Protein AF-A3ZWE9-F1 (afdb_monomer)

Radius of gyration: 28.27 Å; Cα contacts (8 Å, |Δi|>4): 341; chains: 1; bounding box: 113×50×78 Å

Organism: NCBI:txid314230

Mean predicted aligned error: 14.96 Å

pLDDT: mean 73.36, std 26.86, range [23.8, 98.19]

Foldseek 3Di:
DDDDDDDDDDDDDDDDDDDDDDDDDDDDDDDDDDDDDDDDDDDDDDDDDDDDDPDPCPPPDDPPAADKDWQFFFDDWDFDDADALVVADPLLNVVCVQQVDAFGKDKDFQVSDDLVSQQNSLSHVLWKKWWADDPRMIIITTHDRGTGIDHPVVLVCQQQQVRHATQEMEHHATTDQDGDPNNLSNGHPPRQWHWYQYPVGIDIDGNDPVVVVVVVVVVVVVVVVVVVVVVD

Sequence (232 aa):
MGAGIIAVGPDLLSGGIGAIGGYWADGSSTGALHGAFLGMMIGSAAGGLARGAWGTRRGLAADGASPARVVAASTDGASNSLLPVSSLNRRQLRVHNSLTESGATGRFLKRKISMTDLRAIGRVTGDEYSVYTLGGRRFVIRGYGNEIRVTESMAADLAAGQYGRWSGHTHPPGYGIGASTFDRWSISVGQERSALWGDGGYIIFHQTPADDYTFESARRTELMRRWYERQQ

Nearest PDB structures (foldseek):
  5bs5-assembly2_B  TM=2.688E-01  e=3.380E+00  Acinetobacter baumannii ATCC 17978
  5buf-assembly2_B  TM=2.458E-01  e=2.984E+00  Acinetobacter baumannii AB307-0294

Structure (mmCIF, N/CA/C/O backbone):
data_AF-A3ZWE9-F1
#
_entry.id   AF-A3ZWE9-F1
#
loop_
_atom_site.group_PDB
_atom_site.id
_atom_site.type_symbol
_atom_site.label_atom_id
_atom_site.label_alt_id
_atom_site.label_comp_id
_atom_site.label_asym_id
_atom_site.label_entity_id
_atom_site.label_seq_id
_atom_site.pdbx_PDB_ins_code
_atom_site.Cartn_x
_atom_site.Cartn_y
_atom_site.Cartn_z
_atom_site.occupancy
_atom_site.B_iso_or_equiv
_atom_site.auth_seq_id
_atom_site.auth_comp_id
_atom_site.auth_asym_id
_atom_site.auth_atom_id
_atom_site.pdbx_PDB_model_num
ATOM 1 N N . MET A 1 1 ? -84.644 -7.156 -14.271 1.00 39.06 1 MET A N 1
ATOM 2 C CA . MET A 1 1 ? -84.764 -6.350 -15.504 1.00 39.06 1 MET A CA 1
ATOM 3 C C . MET A 1 1 ? -83.400 -5.720 -15.781 1.00 39.06 1 MET A C 1
ATOM 5 O O . MET A 1 1 ? -82.881 -5.126 -14.851 1.00 39.06 1 MET A O 1
ATOM 9 N N . GLY A 1 2 ? -82.845 -5.913 -16.992 1.00 37.22 2 GLY A N 1
ATOM 10 C CA . GLY A 1 2 ? -81.643 -5.255 -17.572 1.00 37.22 2 GLY A CA 1
ATOM 11 C C . GLY A 1 2 ? -80.289 -5.630 -16.945 1.00 37.22 2 GLY A C 1
ATOM 12 O O . GLY A 1 2 ? -80.036 -5.259 -15.811 1.00 37.22 2 GLY A O 1
ATOM 13 N N . ALA A 1 3 ? -79.469 -6.508 -17.548 1.00 36.72 3 ALA A N 1
ATOM 14 C CA . ALA A 1 3 ? -78.432 -6.216 -18.568 1.00 36.72 3 ALA A CA 1
ATOM 15 C C . ALA A 1 3 ? -77.443 -5.121 -18.096 1.00 36.72 3 ALA A C 1
ATOM 17 O O . ALA A 1 3 ? -77.866 -4.000 -17.867 1.00 36.72 3 ALA A O 1
ATOM 18 N N . GLY A 1 4 ? -76.142 -5.326 -17.869 1.00 32.22 4 GLY A N 1
ATOM 19 C CA . GLY A 1 4 ? -75.169 -6.242 -18.466 1.00 32.22 4 GLY A CA 1
ATOM 20 C C . GLY A 1 4 ? -74.155 -5.408 -19.261 1.00 32.22 4 GLY A C 1
ATOM 21 O O . GLY A 1 4 ? -74.500 -4.946 -20.340 1.00 32.22 4 GLY A O 1
ATOM 22 N N . ILE A 1 5 ? -72.933 -5.205 -18.747 1.00 36.59 5 ILE A N 1
ATOM 23 C CA . ILE A 1 5 ? -71.786 -4.730 -19.544 1.00 36.59 5 ILE A CA 1
ATOM 24 C C . ILE A 1 5 ? -70.553 -5.565 -19.170 1.00 36.59 5 ILE A C 1
ATOM 26 O O . ILE A 1 5 ? -69.987 -5.431 -18.088 1.00 36.59 5 ILE A O 1
ATOM 30 N N . ILE A 1 6 ? -70.176 -6.438 -20.102 1.00 36.53 6 ILE A N 1
ATOM 31 C CA . ILE A 1 6 ? -68.856 -7.045 -20.298 1.00 36.53 6 ILE A CA 1
ATOM 32 C C . ILE A 1 6 ? -68.411 -6.568 -21.685 1.00 36.53 6 ILE A C 1
ATOM 34 O O . ILE A 1 6 ? -69.226 -6.641 -22.601 1.00 36.53 6 ILE A O 1
ATOM 38 N N . ALA A 1 7 ? -67.158 -6.132 -21.842 1.00 31.95 7 ALA A N 1
ATOM 39 C CA . ALA A 1 7 ? -66.306 -6.300 -23.038 1.00 31.95 7 ALA A CA 1
ATOM 40 C C . ALA A 1 7 ? -65.063 -5.400 -22.871 1.00 31.95 7 ALA A C 1
ATOM 42 O O . ALA A 1 7 ? -65.213 -4.230 -22.541 1.00 31.95 7 ALA A O 1
ATOM 43 N N . VAL A 1 8 ? -63.829 -5.919 -22.850 1.00 33.44 8 VAL A N 1
ATOM 44 C CA . VAL A 1 8 ? -63.049 -6.503 -23.969 1.00 33.44 8 VAL A CA 1
ATOM 45 C C . VAL A 1 8 ? -62.607 -5.410 -24.954 1.00 33.44 8 VAL A C 1
ATOM 47 O O . VAL A 1 8 ? -63.435 -4.671 -25.476 1.00 33.44 8 VAL A O 1
ATOM 50 N N . GLY A 1 9 ? -61.285 -5.291 -25.139 1.00 33.91 9 GLY A N 1
ATOM 51 C CA . GLY A 1 9 ? -60.634 -4.281 -25.983 1.00 33.91 9 GLY A CA 1
ATOM 52 C C . GLY A 1 9 ? -60.816 -4.509 -27.485 1.00 33.91 9 GLY A C 1
ATOM 53 O O . GLY A 1 9 ? -61.642 -5.322 -27.897 1.00 33.91 9 GLY A O 1
ATOM 54 N N . PRO A 1 10 ? -60.020 -3.812 -28.308 1.00 41.56 10 PRO A N 1
ATOM 55 C CA . PRO A 1 10 ? -59.440 -4.514 -29.448 1.00 41.56 10 PRO A CA 1
ATOM 56 C C . PRO A 1 10 ? -57.998 -4.103 -29.781 1.00 41.56 10 PRO A C 1
ATOM 58 O O . PRO A 1 10 ? -57.576 -2.958 -29.609 1.00 41.56 10 PRO A O 1
ATOM 61 N N . ASP A 1 11 ? -57.284 -5.086 -30.321 1.00 31.75 11 ASP A N 1
ATOM 62 C CA . ASP A 1 11 ? -56.115 -4.923 -31.173 1.00 31.75 11 ASP A CA 1
ATOM 63 C C . ASP A 1 11 ? -56.470 -4.307 -32.551 1.00 31.75 11 ASP A C 1
ATOM 65 O O . ASP A 1 11 ? -57.633 -4.238 -32.947 1.00 31.75 11 ASP A O 1
ATOM 69 N N . LEU A 1 12 ? -55.398 -4.042 -33.314 1.00 32.47 12 LEU A N 1
ATOM 70 C CA . LEU A 1 12 ? -55.235 -4.178 -34.778 1.00 32.47 12 LEU A CA 1
ATOM 71 C C . LEU A 1 12 ? -55.236 -2.906 -35.660 1.00 32.47 12 LEU A C 1
ATOM 73 O O . LEU A 1 12 ? -56.258 -2.308 -35.971 1.00 32.47 12 LEU A O 1
ATOM 77 N N . LEU A 1 13 ? -54.027 -2.668 -36.193 1.00 31.27 13 LEU A N 1
ATOM 78 C CA . LEU A 1 13 ? -53.650 -2.560 -37.618 1.00 31.27 13 LEU A CA 1
ATOM 79 C C . LEU A 1 13 ? -54.119 -1.380 -38.483 1.00 31.27 13 LEU A C 1
ATOM 81 O O . LEU A 1 13 ? -55.274 -1.275 -38.876 1.00 31.27 13 LEU A O 1
ATOM 85 N N . SER A 1 14 ? -53.127 -0.638 -38.989 1.00 31.72 14 SER A N 1
ATOM 86 C CA . SER A 1 14 ? -52.768 -0.465 -40.421 1.00 31.72 14 SER A CA 1
ATOM 87 C C . SER A 1 14 ? -51.905 0.807 -40.560 1.00 31.72 14 SER A C 1
ATOM 89 O O . SER A 1 14 ? -52.148 1.785 -39.869 1.00 31.72 14 SER A O 1
ATOM 91 N N . GLY A 1 15 ? -50.853 0.915 -41.368 1.00 27.69 15 GLY A N 1
ATOM 92 C CA . GLY A 1 15 ? -50.149 -0.034 -42.213 1.00 27.69 15 GLY A CA 1
ATOM 93 C C . GLY A 1 15 ? -49.062 0.703 -43.015 1.00 27.69 15 GLY A C 1
ATOM 94 O O . GLY A 1 15 ? -49.343 1.747 -43.585 1.00 27.69 15 GLY A O 1
ATOM 95 N N . GLY A 1 16 ? -47.855 0.122 -43.077 1.00 27.09 16 GLY A N 1
ATOM 96 C CA . GLY A 1 16 ? -46.920 0.229 -44.211 1.00 27.09 16 GLY A CA 1
ATOM 97 C C . GLY A 1 16 ? -46.083 1.505 -44.391 1.00 27.09 16 GLY A C 1
ATOM 98 O O . GLY A 1 16 ? -46.463 2.571 -43.942 1.00 27.09 16 GLY A O 1
ATOM 99 N N . ILE A 1 17 ? -44.931 1.518 -45.070 1.00 27.41 17 ILE A N 1
ATOM 100 C CA . ILE A 1 17 ? -44.083 0.530 -45.766 1.00 27.41 17 ILE A CA 1
ATOM 101 C C . ILE A 1 17 ? -42.690 1.195 -45.846 1.00 27.41 17 ILE A C 1
ATOM 103 O O . ILE A 1 17 ? -42.609 2.399 -46.075 1.00 27.41 17 ILE A O 1
ATOM 107 N N . GLY A 1 18 ? -41.602 0.429 -45.713 1.00 27.08 18 GLY A N 1
ATOM 108 C CA . GLY A 1 18 ? -40.252 0.941 -45.978 1.00 27.08 18 GLY A CA 1
ATOM 109 C C . GLY A 1 18 ? -39.127 0.040 -45.484 1.00 27.08 18 GLY A C 1
ATOM 110 O O . GLY A 1 18 ? -38.380 0.427 -44.595 1.00 27.08 18 GLY A O 1
ATOM 111 N N . ALA A 1 19 ? -39.029 -1.167 -46.049 1.00 27.77 19 ALA A N 1
ATOM 112 C CA . ALA A 1 19 ? -37.835 -2.013 -45.986 1.00 27.77 19 ALA A CA 1
ATOM 113 C C . ALA A 1 19 ? -36.609 -1.255 -46.563 1.00 27.77 19 ALA A C 1
ATOM 115 O O . ALA A 1 19 ? -36.777 -0.331 -47.353 1.00 27.77 19 ALA A O 1
ATOM 116 N N . ILE A 1 20 ? -35.361 -1.595 -46.225 1.00 28.28 20 ILE A N 1
ATOM 117 C CA . ILE A 1 20 ? -34.581 -2.642 -46.912 1.00 28.28 20 ILE A CA 1
ATOM 118 C C . ILE A 1 20 ? -33.262 -2.890 -46.146 1.00 28.28 20 ILE A C 1
ATOM 120 O O . ILE A 1 20 ? -32.534 -1.946 -45.853 1.00 28.28 20 ILE A O 1
ATOM 124 N N . GLY A 1 21 ? -32.954 -4.180 -45.931 1.00 25.44 21 GLY A N 1
ATOM 125 C CA . GLY A 1 21 ? -31.607 -4.767 -45.788 1.00 25.44 21 GLY A CA 1
ATOM 126 C C . GLY A 1 21 ? -30.987 -4.734 -44.382 1.00 25.44 21 GLY A C 1
ATOM 127 O O . GLY A 1 21 ? -30.475 -3.710 -43.967 1.00 25.44 21 GLY A O 1
ATOM 128 N N . GLY A 1 22 ? -30.928 -5.798 -43.576 1.00 24.09 22 GLY A N 1
ATOM 129 C CA . GLY A 1 22 ? -31.165 -7.213 -43.841 1.00 24.09 22 GLY A CA 1
ATOM 130 C C . GLY A 1 22 ? -29.939 -7.916 -44.420 1.00 24.09 22 GLY A C 1
ATOM 131 O O . GLY A 1 22 ? -29.921 -8.106 -45.624 1.00 24.09 22 GLY A O 1
ATOM 132 N N . TYR A 1 23 ? -28.997 -8.352 -43.571 1.00 27.53 23 TYR A N 1
ATOM 133 C CA . TYR A 1 23 ? -28.256 -9.611 -43.746 1.00 27.53 23 TYR A CA 1
ATOM 134 C C . TYR A 1 23 ? -27.990 -10.238 -42.372 1.00 27.53 23 TYR A C 1
ATOM 136 O O . TYR A 1 23 ? -27.385 -9.635 -41.489 1.00 27.53 23 TYR A O 1
ATOM 144 N N . TRP A 1 24 ? -28.531 -11.442 -42.231 1.00 23.80 24 TRP A N 1
ATOM 145 C CA . TRP A 1 24 ? -28.435 -12.379 -41.122 1.00 23.80 24 TRP A CA 1
ATOM 146 C C . TRP A 1 24 ? -27.121 -13.166 -41.189 1.00 23.80 24 TRP A C 1
ATOM 148 O O . TRP A 1 24 ? -26.615 -13.388 -42.287 1.00 23.80 24 TRP A O 1
ATOM 158 N N . ALA A 1 25 ? -26.649 -13.689 -40.056 1.00 28.86 25 ALA A N 1
ATOM 159 C CA . ALA A 1 25 ? -26.651 -15.140 -39.829 1.00 28.86 25 ALA A CA 1
ATOM 160 C C . ALA A 1 25 ? -26.038 -15.502 -38.470 1.00 28.86 25 ALA A C 1
ATOM 162 O O . ALA A 1 25 ? -24.916 -15.122 -38.137 1.00 28.86 25 ALA A O 1
ATOM 163 N N . ASP A 1 26 ? -26.822 -16.282 -37.734 1.00 35.81 26 ASP A N 1
ATOM 164 C CA . ASP A 1 26 ? -26.486 -17.014 -36.524 1.00 35.81 26 ASP A CA 1
ATOM 165 C C . ASP A 1 26 ? -25.382 -18.058 -36.746 1.00 35.81 26 ASP A C 1
ATOM 167 O O . ASP A 1 26 ? -25.173 -18.562 -37.850 1.00 35.81 26 ASP A O 1
ATOM 171 N N . GLY A 1 27 ? -24.733 -18.462 -35.654 1.00 26.38 27 GLY A N 1
ATOM 172 C CA . GLY A 1 27 ? -23.797 -19.580 -35.658 1.00 26.38 27 GLY A CA 1
ATOM 173 C C . GLY A 1 27 ? -23.405 -20.007 -34.252 1.00 26.38 27 GLY A C 1
ATOM 174 O O . GLY A 1 27 ? -22.375 -19.604 -33.725 1.00 26.38 27 GLY A O 1
ATOM 175 N N . SER A 1 28 ? -24.248 -20.829 -33.637 1.00 31.05 28 SER A N 1
ATOM 176 C CA . SER A 1 28 ? -23.937 -21.603 -32.437 1.00 31.05 28 SER A CA 1
ATOM 177 C C . SER A 1 28 ? -22.805 -22.618 -32.659 1.00 31.05 28 SER A C 1
ATOM 179 O O . SER A 1 28 ? -22.625 -23.113 -33.768 1.00 31.05 28 SER A O 1
ATOM 181 N N . SER A 1 29 ? -22.216 -23.049 -31.536 1.00 28.30 29 SER A N 1
ATOM 182 C CA . SER A 1 29 ? -21.510 -24.320 -31.274 1.00 28.30 29 SER A CA 1
ATOM 183 C C . SER A 1 29 ? -19.971 -24.285 -31.168 1.00 28.30 29 SER A C 1
ATOM 185 O O . SER A 1 29 ? -19.232 -24.058 -32.115 1.00 28.30 29 SER A O 1
ATOM 187 N N . THR A 1 30 ? -19.530 -24.529 -29.927 1.00 38.28 30 THR A N 1
ATOM 188 C CA . THR A 1 30 ? -18.458 -25.451 -29.506 1.00 38.28 30 THR A CA 1
ATOM 189 C C . THR A 1 30 ? -17.284 -25.703 -30.455 1.00 38.28 30 THR A C 1
ATOM 191 O O . THR A 1 30 ? -17.408 -26.418 -31.443 1.00 38.28 30 THR A O 1
ATOM 194 N N . GLY A 1 31 ? -16.093 -25.298 -30.011 1.00 27.95 31 GLY A N 1
ATOM 195 C CA . GLY A 1 31 ? -14.818 -25.809 -30.504 1.00 27.95 31 GLY A CA 1
ATOM 196 C C . GLY A 1 31 ? -13.776 -25.772 -29.392 1.00 27.95 31 GLY A C 1
ATOM 197 O O . GLY A 1 31 ? -13.245 -24.717 -29.062 1.00 27.95 31 GLY A O 1
ATOM 198 N N . ALA A 1 32 ? -13.521 -26.926 -28.781 1.00 32.62 32 ALA A N 1
ATOM 199 C CA . ALA A 1 32 ? -12.387 -27.137 -27.897 1.00 32.62 32 ALA A CA 1
ATOM 200 C C . ALA A 1 32 ? -11.083 -27.127 -28.708 1.00 32.62 32 ALA A C 1
ATOM 202 O O . ALA A 1 32 ? -10.975 -27.860 -29.685 1.00 32.62 32 ALA A O 1
ATOM 203 N N . LEU A 1 33 ? -10.087 -26.365 -28.258 1.00 31.77 33 LEU A N 1
ATOM 204 C CA . LEU A 1 33 ? -8.669 -26.504 -28.614 1.00 31.77 33 LEU A CA 1
ATOM 205 C C . LEU A 1 33 ? -7.898 -26.181 -27.321 1.00 31.77 33 LEU A C 1
ATOM 207 O O . LEU A 1 33 ? -7.892 -25.043 -26.872 1.00 31.77 33 LEU A O 1
ATOM 211 N N . HIS A 1 34 ? -7.492 -27.155 -26.502 1.00 25.72 34 HIS A N 1
ATOM 212 C CA . HIS A 1 34 ? -6.258 -27.939 -26.643 1.00 25.72 34 HIS A CA 1
ATOM 213 C C . HIS A 1 34 ? -5.116 -27.168 -27.325 1.00 25.72 34 HIS A C 1
ATOM 215 O O . HIS A 1 34 ? -5.005 -27.138 -28.545 1.00 25.72 34 HIS A O 1
ATOM 221 N N . GLY A 1 35 ? -4.245 -26.586 -26.497 1.00 29.38 35 GLY A N 1
ATOM 222 C CA . GLY A 1 35 ? -2.954 -26.019 -26.873 1.00 29.38 35 GLY A CA 1
ATOM 223 C C . GLY A 1 35 ? -1.983 -26.199 -25.709 1.00 29.38 35 GLY A C 1
ATOM 224 O O . GLY A 1 35 ? -2.243 -25.735 -24.605 1.00 29.38 35 GLY A O 1
ATOM 225 N N . ALA A 1 36 ? -0.937 -26.979 -25.948 1.00 31.66 36 ALA A N 1
ATOM 226 C CA . ALA A 1 36 ? -0.104 -27.662 -24.970 1.00 31.66 36 ALA A CA 1
ATOM 227 C C . ALA A 1 36 ? 0.700 -26.762 -24.011 1.00 31.66 36 ALA A C 1
ATOM 229 O O . ALA A 1 36 ? 1.349 -25.798 -24.410 1.00 31.66 36 ALA A O 1
ATOM 230 N N . PHE A 1 37 ? 0.754 -27.206 -22.752 1.00 30.52 37 PHE A N 1
ATOM 231 C CA . PHE A 1 37 ? 1.893 -27.018 -21.856 1.00 30.52 37 PHE A CA 1
ATOM 232 C C . PHE A 1 37 ? 3.096 -27.770 -22.446 1.00 30.52 37 PHE A C 1
ATOM 234 O O . PHE A 1 37 ? 3.054 -28.996 -22.559 1.00 30.52 37 PHE A O 1
ATOM 241 N N . LEU A 1 38 ? 4.177 -27.068 -22.783 1.00 28.23 38 LEU A N 1
ATOM 242 C CA . LEU A 1 38 ? 5.479 -27.694 -22.995 1.00 28.23 38 LEU A CA 1
ATOM 243 C C . LEU A 1 38 ? 6.554 -26.837 -22.334 1.00 28.23 38 LEU A C 1
ATOM 245 O O . LEU A 1 38 ? 6.660 -25.637 -22.575 1.00 28.23 38 LEU A O 1
ATOM 249 N N . GLY A 1 39 ? 7.275 -27.470 -21.414 1.00 26.77 39 GLY A N 1
ATOM 250 C CA . GLY A 1 39 ? 8.215 -26.815 -20.527 1.00 26.77 39 GLY A CA 1
ATOM 251 C C . GLY A 1 39 ? 9.520 -26.403 -21.190 1.00 26.77 39 GLY A C 1
ATOM 252 O O . GLY A 1 39 ? 9.916 -26.911 -22.234 1.00 26.77 39 GLY A O 1
ATOM 253 N N . MET A 1 40 ? 10.235 -25.533 -20.485 1.00 27.61 40 MET A N 1
ATOM 254 C CA . MET A 1 40 ? 11.671 -25.395 -20.647 1.00 27.61 40 MET A CA 1
ATOM 255 C C . MET A 1 40 ? 12.284 -25.022 -19.296 1.00 27.61 40 MET A C 1
ATOM 257 O O . MET A 1 40 ? 12.350 -23.863 -18.899 1.00 27.61 40 MET A O 1
ATOM 261 N N . MET A 1 41 ? 12.699 -26.057 -18.569 1.00 31.31 41 MET A N 1
ATOM 262 C CA . MET A 1 41 ? 13.823 -25.974 -17.645 1.00 31.31 41 MET A CA 1
ATOM 263 C C . MET A 1 41 ? 15.091 -26.055 -18.495 1.00 31.31 41 MET A C 1
ATOM 265 O O . MET A 1 41 ? 15.344 -27.103 -19.081 1.00 31.31 41 MET A O 1
ATOM 269 N N . ILE A 1 42 ? 15.891 -24.990 -18.543 1.00 34.25 42 ILE A N 1
ATOM 270 C CA . ILE A 1 42 ? 17.326 -25.086 -18.841 1.00 34.25 42 ILE A CA 1
ATOM 271 C C . ILE A 1 42 ? 18.071 -24.231 -17.818 1.00 34.25 42 ILE A C 1
ATOM 273 O O . ILE A 1 42 ? 17.701 -23.092 -17.540 1.00 34.25 42 ILE A O 1
ATOM 277 N N . GLY A 1 43 ? 19.069 -24.865 -17.206 1.00 28.00 43 GLY A N 1
ATOM 278 C CA . GLY A 1 43 ? 19.831 -24.367 -16.078 1.00 28.00 43 GLY A CA 1
ATOM 279 C C . GLY A 1 43 ? 20.914 -23.342 -16.410 1.00 28.00 43 GLY A C 1
ATOM 280 O O . GLY A 1 43 ? 21.183 -22.980 -17.552 1.00 28.00 43 GLY A O 1
ATOM 281 N N . SER A 1 44 ? 21.517 -22.900 -15.314 1.00 33.59 44 SER A N 1
ATOM 282 C CA . SER A 1 44 ? 22.609 -21.950 -15.144 1.00 33.59 44 SER A CA 1
ATOM 283 C C . SER A 1 44 ? 23.825 -22.154 -16.058 1.00 33.59 44 SER A C 1
ATOM 285 O O . SER A 1 44 ? 24.338 -23.265 -16.130 1.00 33.59 44 SER A O 1
ATOM 287 N N . ALA A 1 45 ? 24.386 -21.055 -16.582 1.00 28.70 45 ALA A N 1
ATOM 288 C CA . ALA A 1 45 ? 25.814 -20.710 -16.477 1.00 28.70 45 ALA A CA 1
ATOM 289 C C . ALA A 1 45 ? 26.123 -19.328 -17.099 1.00 28.70 45 ALA A C 1
ATOM 291 O O . ALA A 1 45 ? 25.706 -19.038 -18.210 1.00 28.70 45 ALA A O 1
ATOM 292 N N . ALA A 1 46 ? 26.870 -18.522 -16.335 1.00 27.88 46 ALA A N 1
ATOM 293 C CA . ALA A 1 46 ? 27.870 -17.508 -16.703 1.00 27.88 46 ALA A CA 1
ATOM 294 C C . ALA A 1 46 ? 27.707 -16.618 -17.961 1.00 27.88 46 ALA A C 1
ATOM 296 O O . ALA A 1 46 ? 27.678 -17.091 -19.089 1.00 27.88 46 ALA A O 1
ATOM 297 N N . GLY A 1 47 ? 27.850 -15.301 -17.759 1.00 26.67 47 GLY A N 1
ATOM 298 C CA . GLY A 1 47 ? 28.286 -14.369 -18.809 1.00 26.67 47 GLY A CA 1
ATOM 299 C C . GLY A 1 47 ? 27.619 -13.004 -18.706 1.00 26.67 47 GLY A C 1
ATOM 300 O O . GLY A 1 47 ? 26.437 -12.865 -18.989 1.00 26.67 47 GLY A O 1
ATOM 301 N N . GLY A 1 48 ? 28.367 -11.999 -18.253 1.00 28.64 48 GLY A N 1
ATOM 302 C CA . GLY A 1 48 ? 27.880 -10.629 -18.142 1.00 28.64 48 GLY A CA 1
ATOM 303 C C . GLY A 1 48 ? 27.702 -9.909 -19.483 1.00 28.64 48 GLY A C 1
ATOM 304 O O . GLY A 1 48 ? 28.100 -10.395 -20.534 1.00 28.64 48 GLY A O 1
ATOM 305 N N . LEU A 1 49 ? 27.210 -8.671 -19.346 1.00 27.17 49 LEU A N 1
ATOM 306 C CA . LEU A 1 49 ? 27.160 -7.584 -20.333 1.00 27.17 49 LEU A CA 1
ATOM 307 C C . LEU A 1 49 ? 25.964 -7.581 -21.300 1.00 27.17 49 LEU A C 1
ATOM 309 O O . LEU A 1 49 ? 26.076 -7.950 -22.458 1.00 27.17 49 LEU A O 1
ATOM 313 N N . ALA A 1 50 ? 24.860 -6.982 -20.841 1.00 29.64 50 ALA A N 1
ATOM 314 C CA . ALA A 1 50 ? 24.176 -5.919 -21.586 1.00 29.64 50 ALA A CA 1
ATOM 315 C C . ALA A 1 50 ? 23.274 -5.113 -20.633 1.00 29.64 50 ALA A C 1
ATOM 317 O O . ALA A 1 50 ? 22.147 -5.493 -20.325 1.00 29.64 50 ALA A O 1
ATOM 318 N N . ARG A 1 51 ? 23.790 -3.980 -20.140 1.00 36.94 51 ARG A N 1
ATOM 319 C CA . ARG A 1 51 ? 22.960 -2.868 -19.660 1.00 36.94 51 ARG A CA 1
ATOM 320 C C . ARG A 1 51 ? 22.639 -1.996 -20.867 1.00 36.94 51 ARG A C 1
ATOM 322 O O . ARG A 1 51 ? 23.564 -1.544 -21.532 1.00 36.94 51 ARG A O 1
ATOM 329 N N . GLY A 1 52 ? 21.361 -1.720 -21.104 1.00 28.48 52 GLY A N 1
ATOM 330 C CA . GLY A 1 52 ? 20.944 -0.714 -22.076 1.00 28.48 52 GLY A CA 1
ATOM 331 C C . GLY A 1 52 ? 19.431 -0.672 -22.260 1.00 28.48 52 GLY A C 1
ATOM 332 O O . GLY A 1 52 ? 18.859 -1.599 -22.813 1.00 28.48 52 GLY A O 1
ATOM 333 N N . ALA A 1 53 ? 18.821 0.427 -21.810 1.00 32.28 53 ALA A N 1
ATOM 334 C CA . ALA A 1 53 ? 17.478 0.895 -22.161 1.00 32.28 53 ALA A CA 1
ATOM 335 C C . ALA A 1 53 ? 16.276 0.028 -21.730 1.00 32.28 53 ALA A C 1
ATOM 337 O O . ALA A 1 53 ? 15.597 -0.590 -22.547 1.00 32.28 53 ALA A O 1
ATOM 338 N N . TRP A 1 54 ? 15.900 0.114 -20.450 1.00 35.91 54 TRP A N 1
ATOM 339 C CA . TRP A 1 54 ? 1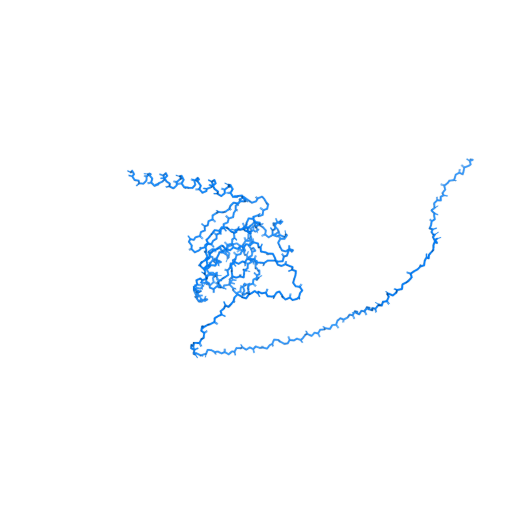4.492 -0.063 -20.078 1.00 35.91 54 TRP A CA 1
ATOM 340 C C . TRP A 1 54 ? 13.778 1.266 -20.303 1.00 35.91 54 TRP A C 1
ATOM 342 O O . TRP A 1 54 ? 13.646 2.096 -19.408 1.00 35.91 54 TRP A O 1
ATOM 352 N N . GLY A 1 55 ? 13.397 1.475 -21.563 1.00 30.86 55 GLY A N 1
ATOM 353 C CA . GLY A 1 55 ? 12.437 2.496 -21.937 1.00 30.86 55 GLY A CA 1
ATOM 354 C C . GLY A 1 55 ? 11.110 2.259 -21.224 1.00 30.86 55 GLY A C 1
ATOM 355 O O . GLY A 1 55 ? 10.748 1.126 -20.897 1.00 30.86 55 GLY A O 1
ATOM 356 N N . THR A 1 56 ? 10.394 3.351 -21.000 1.00 38.06 56 THR A N 1
ATOM 357 C CA . THR A 1 56 ? 8.987 3.416 -20.618 1.00 38.06 56 THR A CA 1
ATOM 358 C C . THR A 1 56 ? 8.198 2.379 -21.419 1.00 38.06 56 THR A C 1
ATOM 360 O O . THR A 1 56 ? 7.804 2.624 -22.560 1.00 38.06 56 THR A O 1
ATOM 363 N N . ARG A 1 57 ? 7.948 1.194 -20.844 1.00 34.41 57 ARG A N 1
ATOM 364 C CA . ARG A 1 57 ? 6.930 0.286 -21.374 1.00 34.41 57 ARG A CA 1
ATOM 365 C C . ARG A 1 57 ? 5.589 0.921 -21.044 1.00 34.41 57 ARG A C 1
ATOM 367 O O . ARG A 1 57 ? 4.942 0.595 -20.055 1.00 34.41 57 ARG A O 1
ATOM 374 N N . ARG A 1 58 ? 5.187 1.872 -21.886 1.00 38.56 58 ARG A N 1
ATOM 375 C CA . ARG A 1 58 ? 3.789 2.238 -22.064 1.00 38.56 58 ARG A CA 1
ATOM 376 C C . ARG A 1 58 ? 3.121 0.945 -22.516 1.00 38.56 58 ARG A C 1
ATOM 378 O O . ARG A 1 58 ? 3.276 0.550 -23.666 1.00 38.56 58 ARG A O 1
ATOM 385 N N . GLY A 1 59 ? 2.510 0.228 -21.574 1.00 34.09 59 GLY A N 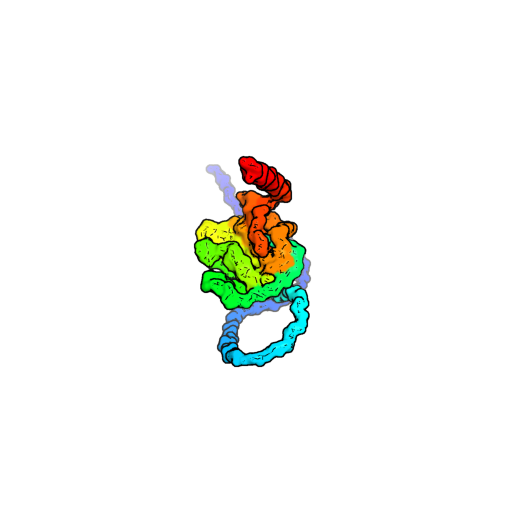1
ATOM 386 C CA . GLY A 1 59 ? 1.700 -0.940 -21.880 1.00 34.09 59 GLY A CA 1
ATOM 387 C C . GLY A 1 59 ? 0.631 -0.504 -22.867 1.00 34.09 59 GLY A C 1
ATOM 388 O O . GLY A 1 59 ? -0.318 0.177 -22.485 1.00 34.09 59 GLY A O 1
ATOM 389 N N . LEU A 1 60 ? 0.848 -0.813 -24.144 1.00 34.97 60 LEU A N 1
ATOM 390 C CA . LEU A 1 60 ? -0.209 -0.833 -25.135 1.00 34.97 60 LEU A CA 1
ATOM 391 C C . LEU A 1 60 ? -1.174 -1.904 -24.645 1.00 34.97 60 LEU A C 1
ATOM 393 O O . LEU A 1 60 ? -0.795 -3.064 -24.479 1.00 34.97 60 LEU A O 1
ATOM 397 N N . ALA A 1 61 ? -2.367 -1.448 -24.279 1.00 36.03 61 ALA A N 1
ATOM 398 C CA . ALA A 1 61 ? -3.471 -2.296 -23.892 1.00 36.03 61 ALA A CA 1
ATOM 399 C C . ALA A 1 61 ? -3.644 -3.384 -24.955 1.00 36.03 61 ALA A C 1
ATOM 401 O O . ALA A 1 61 ? -3.654 -3.088 -26.148 1.00 36.03 61 ALA A O 1
ATOM 402 N N . ALA A 1 62 ? -3.749 -4.633 -24.510 1.00 39.22 62 ALA A N 1
ATOM 403 C CA . ALA A 1 62 ? -4.262 -5.691 -25.357 1.00 39.22 62 ALA A CA 1
ATOM 404 C C . ALA A 1 62 ? -5.642 -5.255 -25.876 1.00 39.22 62 ALA A C 1
ATOM 406 O O . ALA A 1 62 ? -6.485 -4.810 -25.087 1.00 39.22 62 ALA A O 1
ATOM 407 N N . ASP A 1 63 ? -5.833 -5.344 -27.193 1.00 34.03 63 ASP A N 1
ATOM 408 C CA . ASP A 1 63 ? -7.092 -5.053 -27.873 1.00 34.03 63 ASP A CA 1
ATOM 409 C C . ASP A 1 63 ? -8.249 -5.760 -27.150 1.00 34.03 63 ASP A C 1
ATOM 411 O O . ASP A 1 63 ? -8.285 -6.986 -27.043 1.00 34.03 63 ASP A O 1
ATOM 415 N N . GLY A 1 64 ? -9.167 -4.962 -26.593 1.00 39.00 64 GLY A N 1
ATOM 416 C CA . GLY A 1 64 ? -10.349 -5.428 -25.856 1.00 39.00 64 GLY A CA 1
ATOM 417 C C . GLY A 1 64 ? -10.367 -5.140 -24.348 1.00 39.00 64 GLY A C 1
ATOM 418 O O . GLY A 1 64 ? -11.391 -5.378 -23.708 1.00 39.00 64 GLY A O 1
ATOM 419 N N . ALA A 1 65 ? -9.296 -4.605 -23.755 1.00 50.66 65 ALA A N 1
ATOM 420 C CA . ALA A 1 65 ? -9.313 -4.210 -22.345 1.00 50.66 65 ALA A CA 1
ATOM 421 C C . ALA A 1 65 ? -10.113 -2.908 -22.134 1.00 50.66 65 ALA A C 1
ATOM 423 O O . ALA A 1 65 ? -9.825 -1.883 -22.752 1.00 50.66 65 ALA A O 1
ATOM 424 N N . SER A 1 66 ? -11.109 -2.933 -21.239 1.00 53.31 66 SER A N 1
ATOM 425 C CA . SER A 1 66 ? -11.803 -1.731 -20.750 1.00 53.31 66 SER A CA 1
ATOM 426 C C . SER A 1 66 ? -10.800 -0.642 -20.335 1.00 53.31 66 SER A C 1
ATOM 428 O O . SER A 1 66 ? -9.713 -0.990 -19.862 1.00 53.31 66 SER A O 1
ATOM 430 N N . PRO A 1 67 ? -11.135 0.660 -20.461 1.00 63.16 67 PRO A N 1
ATOM 431 C CA . PRO A 1 67 ? -10.205 1.728 -20.112 1.00 63.16 67 PRO A CA 1
ATOM 432 C C . PRO A 1 67 ? -9.691 1.540 -18.680 1.00 63.16 67 PRO A C 1
ATOM 434 O O . PRO A 1 67 ? -10.465 1.341 -17.740 1.00 63.16 67 PRO A O 1
ATOM 437 N N . ALA A 1 68 ? -8.365 1.541 -18.541 1.00 76.44 68 ALA A N 1
ATOM 438 C CA . ALA A 1 68 ? -7.702 1.393 -17.257 1.00 76.44 68 ALA A CA 1
ATOM 439 C C . ALA A 1 68 ? -7.656 2.747 -16.536 1.00 76.44 68 ALA A C 1
ATOM 441 O O . ALA A 1 68 ? -7.237 3.752 -17.113 1.00 76.44 68 ALA A O 1
ATOM 442 N N . ARG A 1 69 ? -8.050 2.760 -15.264 1.00 83.94 69 ARG A N 1
ATOM 443 C CA . ARG A 1 69 ? -8.060 3.927 -14.382 1.00 83.94 69 ARG A CA 1
ATOM 444 C C . ARG A 1 69 ? -6.936 3.834 -13.356 1.00 83.94 69 ARG A C 1
ATOM 446 O O . ARG A 1 69 ? -6.746 2.787 -12.738 1.00 83.94 69 ARG A O 1
ATOM 453 N N . VAL A 1 70 ? -6.207 4.934 -13.157 1.00 83.19 70 VAL A N 1
ATOM 454 C CA . VAL A 1 70 ? -5.205 5.060 -12.085 1.00 83.19 70 VAL A CA 1
ATOM 455 C C . VAL A 1 70 ? -5.926 5.329 -10.765 1.00 83.19 70 VAL A C 1
ATOM 457 O O . VAL A 1 70 ? -6.749 6.243 -10.685 1.00 83.19 70 VAL A O 1
ATOM 460 N N . VAL A 1 71 ? -5.634 4.527 -9.741 1.00 80.81 71 VAL A N 1
ATOM 461 C CA . VAL A 1 71 ? -6.259 4.640 -8.407 1.00 80.81 71 VAL A CA 1
ATOM 462 C C . VAL A 1 71 ? -5.270 4.995 -7.300 1.00 80.81 71 VAL A C 1
ATOM 464 O O . VAL A 1 71 ? -5.687 5.466 -6.247 1.00 80.81 71 VAL A O 1
ATOM 467 N N . ALA A 1 72 ? -3.975 4.801 -7.527 1.00 74.25 72 ALA A N 1
ATOM 468 C CA . ALA A 1 72 ? -2.910 5.247 -6.638 1.00 74.25 72 ALA A CA 1
ATOM 469 C C . ALA A 1 72 ? -1.623 5.432 -7.445 1.00 74.25 72 ALA A C 1
ATOM 471 O O . ALA A 1 72 ? -1.444 4.750 -8.460 1.00 74.25 72 ALA A O 1
ATOM 472 N N . ALA A 1 73 ? -0.769 6.358 -7.019 1.00 79.00 73 ALA A N 1
ATOM 473 C CA . ALA A 1 73 ? 0.518 6.596 -7.662 1.00 79.00 73 ALA A CA 1
ATOM 474 C C . ALA A 1 73 ? 1.505 7.283 -6.715 1.00 79.00 73 ALA A C 1
ATOM 476 O O . ALA A 1 73 ? 1.116 8.174 -5.960 1.00 79.00 73 ALA A O 1
ATOM 477 N N . SER A 1 74 ? 2.791 6.952 -6.816 1.00 76.75 74 SER A N 1
ATOM 478 C CA . SER A 1 74 ? 3.851 7.729 -6.164 1.00 76.75 74 SER A CA 1
ATOM 479 C C . SER A 1 74 ? 4.239 8.959 -6.981 1.00 76.75 74 SER A C 1
ATOM 481 O O . SER A 1 74 ? 4.317 8.907 -8.212 1.00 76.75 74 SER A O 1
ATOM 483 N N . THR A 1 75 ? 4.565 10.044 -6.281 1.00 75.06 75 THR A N 1
ATOM 484 C CA . THR A 1 75 ? 5.127 11.283 -6.844 1.00 75.06 75 THR A CA 1
ATOM 485 C C . THR A 1 75 ? 6.634 11.179 -7.103 1.00 75.06 75 THR A C 1
ATOM 487 O O . THR A 1 75 ? 7.271 10.272 -6.575 1.00 75.06 75 THR A O 1
ATOM 490 N N . ASP A 1 76 ? 7.187 12.147 -7.844 1.00 65.38 76 ASP A N 1
ATOM 491 C CA . ASP A 1 76 ? 8.607 12.521 -7.992 1.00 65.38 76 ASP A CA 1
ATOM 492 C C . ASP A 1 76 ? 9.660 11.533 -7.454 1.00 65.38 76 ASP A C 1
ATOM 494 O O . ASP A 1 76 ? 9.801 11.302 -6.249 1.00 65.38 76 ASP A O 1
ATOM 498 N N . GLY A 1 77 ? 10.475 11.005 -8.364 1.00 65.06 77 GLY A N 1
ATOM 499 C CA . GLY A 1 77 ? 11.599 10.139 -8.037 1.00 65.06 77 GLY A CA 1
ATOM 500 C C . GLY A 1 77 ? 12.169 9.440 -9.262 1.00 65.06 77 GLY A C 1
ATOM 501 O O . GLY A 1 77 ? 11.639 9.543 -10.369 1.00 65.06 77 GLY A O 1
ATOM 502 N N . ALA A 1 78 ? 13.258 8.712 -9.048 1.00 64.62 78 ALA A N 1
ATOM 503 C CA . ALA A 1 78 ? 13.822 7.791 -10.024 1.00 64.62 78 ALA A CA 1
ATOM 504 C C . ALA A 1 78 ? 13.966 6.426 -9.358 1.00 64.62 78 ALA A C 1
ATOM 506 O O . ALA A 1 78 ? 14.325 6.341 -8.183 1.00 64.62 78 ALA A O 1
ATOM 507 N N . SER A 1 79 ? 13.690 5.357 -10.105 1.00 69.62 79 SER A N 1
ATOM 508 C CA . SER A 1 79 ? 13.813 3.998 -9.587 1.00 69.62 79 SER A CA 1
ATOM 509 C C . SER A 1 79 ? 15.220 3.760 -9.034 1.00 69.62 79 SER A C 1
ATOM 511 O O . SER A 1 79 ? 16.208 3.875 -9.765 1.00 69.62 79 SER A O 1
ATOM 513 N N . ASN A 1 80 ? 15.308 3.386 -7.761 1.00 76.12 80 ASN A N 1
ATOM 514 C CA . ASN A 1 80 ? 16.554 2.896 -7.186 1.00 76.12 80 ASN A CA 1
ATOM 515 C C . ASN A 1 80 ? 16.892 1.499 -7.727 1.00 76.12 80 ASN A C 1
ATOM 517 O O . ASN A 1 80 ? 16.030 0.775 -8.229 1.00 76.12 80 ASN A O 1
ATOM 521 N N . SER A 1 81 ? 18.153 1.090 -7.561 1.00 85.19 81 SER A N 1
ATOM 522 C CA . SER A 1 81 ? 18.571 -0.288 -7.825 1.00 85.19 81 SER A CA 1
ATOM 523 C C . SER A 1 81 ? 17.722 -1.274 -7.024 1.00 85.19 81 SER A C 1
ATOM 525 O O . SER A 1 81 ? 17.643 -1.189 -5.795 1.00 85.19 81 SER A O 1
ATOM 527 N N . LEU A 1 82 ? 17.109 -2.220 -7.732 1.00 91.69 82 LEU A N 1
ATOM 528 C CA . LEU A 1 82 ? 16.294 -3.264 -7.127 1.00 91.69 82 LEU A CA 1
ATOM 529 C C . LEU A 1 82 ? 17.162 -4.262 -6.357 1.00 91.69 82 LEU A C 1
ATOM 531 O O . LEU A 1 82 ? 18.309 -4.540 -6.714 1.00 91.69 82 LEU A O 1
ATOM 535 N N . LEU A 1 83 ? 16.585 -4.818 -5.299 1.00 94.00 83 LEU A N 1
ATOM 536 C CA . LEU A 1 83 ? 17.185 -5.901 -4.532 1.00 94.00 83 LEU A CA 1
ATOM 537 C C . LEU A 1 83 ? 16.933 -7.253 -5.219 1.00 94.00 83 LEU A C 1
ATOM 539 O O . LEU A 1 83 ? 15.911 -7.427 -5.886 1.00 94.00 83 LEU A O 1
ATOM 543 N N . PRO A 1 84 ? 17.825 -8.243 -5.046 1.00 95.94 84 PRO A N 1
ATOM 544 C CA . PRO A 1 84 ? 17.583 -9.584 -5.564 1.00 95.94 84 PRO A CA 1
ATOM 545 C C . PRO A 1 84 ? 16.414 -10.254 -4.828 1.00 95.94 84 PRO A C 1
ATOM 547 O O . PRO A 1 84 ? 16.250 -10.076 -3.625 1.00 95.94 84 PRO A O 1
ATOM 550 N N . VAL A 1 85 ? 15.652 -11.118 -5.512 1.00 96.50 85 VAL A N 1
ATOM 551 C CA . VAL A 1 85 ? 14.532 -11.883 -4.912 1.00 96.50 85 VAL A CA 1
ATOM 552 C C . VAL A 1 85 ? 14.959 -12.674 -3.667 1.00 96.50 85 VAL A C 1
ATOM 554 O O . VAL A 1 85 ? 14.174 -12.840 -2.734 1.00 96.50 85 VAL A O 1
ATOM 557 N N . SER A 1 86 ? 16.220 -13.114 -3.609 1.00 97.25 86 SER A N 1
ATOM 558 C CA . SER A 1 86 ? 16.803 -13.807 -2.454 1.00 97.25 86 SER A CA 1
ATOM 559 C C . SER A 1 86 ? 16.841 -12.969 -1.169 1.00 97.25 86 SER A C 1
ATOM 561 O O . SER A 1 86 ? 17.014 -13.538 -0.093 1.00 97.25 86 SER A O 1
ATOM 563 N N . SER A 1 87 ? 16.637 -11.647 -1.238 1.00 97.12 87 SER A N 1
ATOM 564 C CA . SER A 1 87 ? 16.515 -10.790 -0.055 1.00 97.12 87 SER A CA 1
ATOM 565 C C . SER A 1 87 ? 15.164 -10.925 0.657 1.00 97.12 87 SER A C 1
ATOM 567 O O . SER A 1 87 ? 15.004 -10.411 1.764 1.00 97.12 87 SER A O 1
ATOM 569 N N . LEU A 1 88 ? 14.165 -11.560 0.032 1.00 97.81 88 LEU A N 1
ATOM 570 C CA . LEU A 1 88 ? 12.842 -11.748 0.623 1.00 97.81 88 LEU A CA 1
ATOM 571 C C . LEU A 1 88 ? 12.849 -12.897 1.630 1.00 97.81 88 LEU A C 1
ATOM 573 O O . LEU A 1 88 ? 13.319 -14.002 1.360 1.00 97.81 88 LEU A O 1
ATOM 577 N N . ASN A 1 89 ? 12.223 -12.680 2.786 1.00 97.94 89 ASN A N 1
ATOM 578 C CA . ASN A 1 89 ? 11.967 -13.778 3.712 1.00 97.94 89 ASN A CA 1
ATOM 579 C C . ASN A 1 89 ? 10.866 -14.714 3.172 1.00 97.94 89 ASN A C 1
ATOM 581 O O . ASN A 1 89 ? 10.094 -14.366 2.276 1.00 97.94 89 ASN A O 1
ATOM 585 N N . ARG A 1 90 ? 10.713 -15.900 3.779 1.00 97.62 90 ARG A N 1
ATOM 586 C CA . ARG A 1 90 ? 9.729 -16.909 3.330 1.00 97.62 90 ARG A CA 1
ATOM 587 C C . ARG A 1 90 ? 8.289 -16.385 3.265 1.00 97.62 90 ARG A C 1
ATOM 589 O O . ARG A 1 90 ? 7.501 -16.877 2.465 1.00 97.62 90 ARG A O 1
ATOM 596 N N . ARG A 1 91 ? 7.901 -15.447 4.139 1.00 97.00 91 ARG A N 1
ATOM 597 C CA . ARG A 1 91 ? 6.551 -14.860 4.129 1.00 97.00 91 ARG A CA 1
ATOM 598 C C . ARG A 1 91 ? 6.372 -13.937 2.930 1.00 97.00 91 ARG A C 1
ATOM 600 O O . ARG A 1 91 ? 5.382 -14.088 2.225 1.00 97.00 91 ARG A O 1
ATOM 607 N N . GLN A 1 92 ? 7.325 -13.043 2.700 1.00 98.12 92 GLN A N 1
ATOM 608 C CA . GLN A 1 92 ? 7.327 -12.111 1.573 1.00 98.12 92 GLN A CA 1
ATOM 609 C C . GLN A 1 92 ? 7.390 -12.855 0.239 1.00 98.12 92 GLN A C 1
ATOM 611 O O . GLN A 1 92 ? 6.597 -12.568 -0.649 1.00 98.12 92 GLN A O 1
ATOM 616 N N . LEU A 1 93 ? 8.241 -13.878 0.134 1.00 98.00 93 LEU A N 1
ATOM 617 C CA . LEU A 1 93 ? 8.371 -14.688 -1.075 1.00 98.00 93 LEU A CA 1
ATOM 618 C C . LEU A 1 93 ? 7.055 -15.385 -1.455 1.00 98.00 93 LEU A C 1
ATOM 620 O O . LEU A 1 93 ? 6.679 -15.396 -2.620 1.00 98.00 93 LEU A O 1
ATOM 624 N N . ARG A 1 94 ? 6.297 -15.907 -0.479 1.00 97.25 94 ARG A N 1
ATOM 625 C CA . ARG A 1 94 ? 4.970 -16.493 -0.753 1.00 97.25 94 ARG A CA 1
ATOM 626 C C . ARG A 1 94 ? 3.978 -15.476 -1.315 1.00 97.25 94 ARG A C 1
ATOM 628 O O . ARG A 1 94 ? 3.189 -15.823 -2.188 1.00 97.25 94 ARG A O 1
ATOM 635 N N . VAL A 1 95 ? 4.000 -14.246 -0.803 1.00 97.50 95 VAL A N 1
ATOM 636 C CA . VAL A 1 95 ? 3.146 -13.163 -1.310 1.00 97.50 95 VAL A CA 1
ATOM 637 C C . VAL A 1 95 ? 3.588 -12.761 -2.716 1.00 97.50 95 VAL A C 1
ATOM 639 O O . VAL A 1 95 ? 2.747 -12.692 -3.603 1.00 97.50 95 VAL A O 1
ATOM 642 N N . HIS A 1 96 ? 4.893 -12.576 -2.935 1.00 96.88 96 HIS A N 1
ATOM 643 C CA . HIS A 1 96 ? 5.472 -12.257 -4.241 1.00 96.88 96 HIS A CA 1
ATOM 644 C C . HIS A 1 96 ? 5.092 -13.294 -5.307 1.00 96.88 96 HIS A C 1
ATOM 646 O O . HIS A 1 96 ? 4.587 -12.932 -6.363 1.00 96.88 96 HIS A O 1
ATOM 652 N N . ASN A 1 97 ? 5.212 -14.584 -4.989 1.00 96.62 97 ASN A N 1
ATOM 653 C CA . ASN A 1 97 ? 4.842 -15.672 -5.900 1.00 96.62 97 ASN A CA 1
ATOM 654 C C . ASN A 1 97 ? 3.329 -15.759 -6.172 1.00 96.62 97 ASN A C 1
ATOM 656 O O . ASN A 1 97 ? 2.923 -16.449 -7.097 1.00 96.62 97 ASN A O 1
ATOM 660 N N . SER A 1 98 ? 2.492 -15.095 -5.369 1.00 96.56 98 SER A N 1
ATOM 661 C CA . SER A 1 98 ? 1.044 -14.992 -5.615 1.00 96.56 98 SER A CA 1
ATOM 662 C C . SER A 1 98 ? 0.675 -13.755 -6.447 1.00 96.56 98 SER A C 1
ATOM 664 O O . SER A 1 98 ? -0.483 -13.596 -6.816 1.00 96.56 98 SER A O 1
ATOM 666 N N . LEU A 1 99 ? 1.634 -12.855 -6.687 1.00 96.19 99 LEU A N 1
ATOM 667 C CA . LEU A 1 99 ? 1.480 -11.570 -7.370 1.00 96.19 99 LEU A CA 1
ATOM 668 C C . LEU A 1 99 ? 2.639 -11.394 -8.366 1.00 96.19 99 LEU A C 1
ATOM 670 O O . LEU A 1 99 ? 3.364 -10.402 -8.308 1.00 96.19 99 LEU A O 1
ATOM 674 N N . THR A 1 100 ? 2.880 -12.391 -9.222 1.00 90.31 100 THR A N 1
ATOM 675 C CA . THR A 1 100 ? 4.086 -12.487 -10.069 1.00 90.31 100 THR A CA 1
ATOM 676 C C . THR A 1 100 ? 4.168 -11.430 -11.162 1.00 90.31 100 THR A C 1
ATOM 678 O O . THR A 1 100 ? 5.273 -11.046 -11.545 1.00 90.31 100 THR A O 1
ATOM 681 N N . GLU A 1 101 ? 3.032 -10.898 -11.601 1.00 90.88 101 GLU A N 1
ATOM 682 C CA . GLU A 1 101 ? 2.937 -9.938 -12.702 1.00 90.88 101 GLU A CA 1
ATOM 683 C C . GLU A 1 101 ? 2.340 -8.607 -12.232 1.00 90.88 101 GLU A C 1
ATOM 685 O O . GLU A 1 101 ? 1.525 -8.562 -11.307 1.00 90.88 101 GLU A O 1
ATOM 690 N N . SER A 1 102 ? 2.749 -7.507 -12.862 1.00 89.44 102 SER A N 1
ATOM 691 C CA . SER A 1 102 ? 2.142 -6.191 -12.649 1.00 89.44 102 SER A CA 1
ATOM 692 C C . SER A 1 102 ? 0.653 -6.219 -13.012 1.00 89.44 102 SER A C 1
ATOM 694 O O . SER A 1 102 ? 0.260 -6.822 -14.009 1.00 89.44 102 SER A O 1
ATOM 696 N N . GLY A 1 103 ? -0.188 -5.591 -12.191 1.00 90.38 103 GLY A N 1
ATOM 697 C CA . GLY A 1 103 ? -1.650 -5.677 -12.291 1.00 90.38 103 GLY A CA 1
ATOM 698 C C . GLY A 1 103 ? -2.268 -6.912 -11.632 1.00 90.38 103 GLY A C 1
ATOM 699 O O . GLY A 1 103 ? -3.492 -6.983 -11.508 1.00 90.38 103 GLY A O 1
ATOM 700 N N . ALA A 1 104 ? -1.464 -7.879 -11.171 1.00 94.94 104 ALA A N 1
ATOM 701 C CA . ALA A 1 104 ? -1.991 -9.031 -10.452 1.00 94.94 104 ALA A CA 1
ATOM 702 C C . ALA A 1 104 ? -2.719 -8.598 -9.173 1.00 94.94 104 ALA A C 1
ATOM 704 O O . ALA A 1 104 ? -2.305 -7.676 -8.461 1.00 94.94 104 ALA A O 1
ATOM 705 N N . THR A 1 105 ? -3.788 -9.322 -8.849 1.00 97.50 105 THR A N 1
ATOM 706 C CA . THR A 1 105 ? -4.543 -9.126 -7.611 1.00 97.50 105 THR A CA 1
ATOM 707 C C . THR A 1 105 ? -4.503 -10.378 -6.750 1.00 97.50 105 THR A C 1
ATOM 709 O O . THR A 1 105 ? -4.386 -11.497 -7.247 1.00 97.50 105 THR A O 1
ATOM 712 N N . GLY A 1 106 ? -4.605 -10.206 -5.435 1.00 97.00 106 GLY A N 1
ATOM 713 C CA . GLY A 1 106 ? -4.551 -11.319 -4.495 1.00 97.00 106 GLY A CA 1
ATOM 714 C C . GLY A 1 106 ? -5.393 -11.079 -3.252 1.00 97.00 106 GLY A C 1
ATOM 715 O O . GLY A 1 106 ? -5.546 -9.953 -2.779 1.00 97.00 106 GLY A O 1
ATOM 716 N N . ARG A 1 107 ? -5.943 -12.163 -2.699 1.00 97.88 107 ARG A N 1
ATOM 717 C CA . ARG A 1 107 ? -6.701 -12.149 -1.442 1.00 97.88 107 ARG A CA 1
ATOM 718 C C . ARG A 1 107 ? -5.940 -12.910 -0.368 1.00 97.88 107 ARG A C 1
ATOM 720 O O . ARG A 1 107 ? -5.660 -14.095 -0.509 1.00 97.88 107 ARG A O 1
ATOM 727 N N . PHE A 1 108 ? -5.672 -12.244 0.746 1.00 97.88 108 PHE A N 1
ATOM 728 C CA . PHE A 1 108 ? -4.846 -12.767 1.828 1.00 97.88 108 PHE A CA 1
ATOM 729 C C . PHE A 1 108 ? -5.546 -12.629 3.176 1.00 97.88 108 PHE A C 1
ATOM 731 O O . PHE A 1 108 ? -6.392 -11.763 3.387 1.00 97.88 108 PHE A O 1
ATOM 738 N N . LEU A 1 109 ? -5.161 -13.461 4.140 1.00 98.00 109 LEU A N 1
ATOM 739 C CA . LEU A 1 109 ? -5.513 -13.222 5.538 1.00 98.00 109 LEU A CA 1
ATOM 740 C C . LEU A 1 109 ? -4.688 -12.046 6.070 1.00 98.00 109 LEU A C 1
ATOM 742 O O . LEU A 1 109 ? -3.476 -12.007 5.857 1.00 98.00 109 LEU A O 1
ATOM 746 N N . LYS A 1 110 ? -5.307 -11.142 6.839 1.00 96.62 110 LYS A N 1
ATOM 747 C CA . LYS A 1 110 ? -4.649 -9.939 7.385 1.00 96.62 110 LYS A CA 1
ATOM 748 C C . LYS A 1 110 ? -3.352 -10.257 8.140 1.00 96.62 110 LYS A C 1
ATOM 750 O O . LYS A 1 110 ? -2.377 -9.533 8.014 1.00 96.62 110 LYS A O 1
ATOM 755 N N . ARG A 1 111 ? -3.302 -11.380 8.868 1.00 95.94 111 ARG A N 1
ATOM 756 C CA . ARG A 1 111 ? -2.108 -11.831 9.617 1.00 95.94 111 ARG A CA 1
ATOM 757 C C . ARG A 1 111 ? -0.958 -12.362 8.750 1.00 95.94 111 ARG A C 1
ATOM 759 O O . ARG A 1 111 ? 0.127 -12.616 9.264 1.00 95.94 111 ARG A O 1
ATOM 766 N N . LYS A 1 112 ? -1.200 -12.629 7.465 1.00 96.69 112 LYS A N 1
ATOM 767 C CA . LYS A 1 112 ? -0.217 -13.235 6.551 1.00 96.69 112 LYS A CA 1
ATOM 768 C C . LYS A 1 112 ? 0.506 -12.209 5.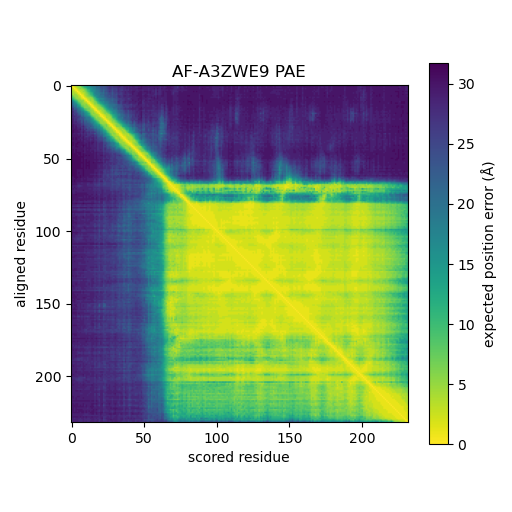683 1.00 96.69 112 LYS A C 1
ATOM 770 O O . LYS A 1 112 ? 1.492 -12.584 5.057 1.00 96.69 112 LYS A O 1
ATOM 775 N N . ILE A 1 113 ? 0.057 -10.955 5.682 1.00 97.38 113 ILE A N 1
ATOM 776 C CA . ILE A 1 113 ? 0.636 -9.887 4.873 1.00 97.38 113 ILE A CA 1
ATOM 777 C C . ILE A 1 113 ? 0.529 -8.539 5.585 1.00 97.38 113 ILE A C 1
ATOM 779 O O . ILE A 1 113 ? -0.515 -8.204 6.144 1.00 97.38 113 ILE A O 1
ATOM 783 N N . SER A 1 114 ? 1.595 -7.749 5.538 1.00 96.19 114 SER A N 1
ATOM 784 C CA . SER A 1 114 ? 1.670 -6.382 6.059 1.00 96.19 114 SER A CA 1
ATOM 785 C C . SER A 1 114 ? 2.106 -5.384 4.981 1.00 96.19 114 SER A C 1
ATOM 787 O O . SER A 1 114 ? 2.656 -5.785 3.959 1.00 96.19 114 SER A O 1
ATOM 789 N N . MET A 1 115 ? 1.905 -4.082 5.222 1.00 96.38 115 MET A N 1
ATOM 790 C CA . MET A 1 115 ? 2.459 -3.038 4.343 1.00 96.38 115 MET A CA 1
ATOM 791 C C . MET A 1 115 ? 3.991 -3.091 4.311 1.00 96.38 115 MET A C 1
ATOM 793 O O . MET A 1 115 ? 4.597 -2.888 3.267 1.00 96.38 115 MET A O 1
ATOM 797 N N . THR A 1 116 ? 4.626 -3.464 5.426 1.00 95.81 116 THR A N 1
ATOM 798 C CA . THR A 1 116 ? 6.073 -3.706 5.490 1.00 95.81 116 THR A CA 1
ATOM 799 C C . THR A 1 116 ? 6.509 -4.860 4.589 1.00 95.81 116 THR A C 1
ATOM 801 O O . THR A 1 116 ? 7.551 -4.765 3.946 1.00 95.81 116 THR A O 1
ATOM 804 N N . ASP A 1 117 ? 5.724 -5.942 4.514 1.00 97.50 117 ASP A N 1
ATOM 805 C CA . ASP A 1 117 ? 6.011 -7.041 3.585 1.00 97.50 117 ASP A CA 1
ATOM 806 C C . ASP A 1 117 ? 5.925 -6.566 2.137 1.00 97.50 117 ASP A C 1
ATOM 808 O O . ASP A 1 117 ? 6.843 -6.818 1.365 1.00 97.50 117 ASP A O 1
ATOM 812 N N . LEU A 1 118 ? 4.856 -5.849 1.789 1.00 97.81 118 LEU A N 1
ATOM 813 C CA . LEU A 1 118 ? 4.649 -5.333 0.437 1.00 97.81 118 LEU A CA 1
ATOM 814 C C . LEU A 1 118 ? 5.725 -4.338 0.025 1.00 97.81 118 LEU A C 1
ATOM 816 O O . LEU A 1 118 ? 6.248 -4.443 -1.075 1.00 97.81 118 LEU A O 1
ATOM 820 N N . ARG A 1 119 ? 6.154 -3.456 0.928 1.00 95.62 119 ARG A N 1
ATOM 821 C CA . ARG A 1 119 ? 7.259 -2.533 0.663 1.00 95.62 119 ARG A CA 1
ATOM 822 C C . ARG A 1 119 ? 8.568 -3.281 0.393 1.00 95.62 119 ARG A C 1
ATOM 824 O O . ARG A 1 119 ? 9.324 -2.906 -0.499 1.00 95.62 119 ARG A O 1
ATOM 831 N N . ALA A 1 120 ? 8.848 -4.349 1.143 1.00 96.00 120 ALA A N 1
ATOM 832 C CA . ALA A 1 120 ? 10.025 -5.180 0.891 1.00 96.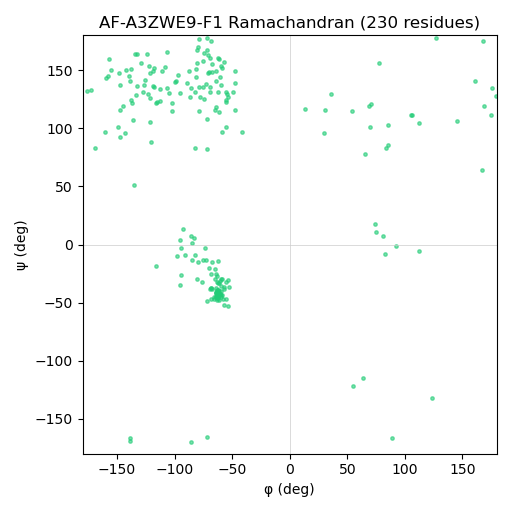00 120 ALA A CA 1
ATOM 833 C C . ALA A 1 120 ? 9.951 -5.879 -0.478 1.00 96.00 120 ALA A C 1
ATOM 835 O O . ALA A 1 120 ? 10.961 -5.967 -1.169 1.00 96.00 120 ALA A O 1
ATOM 836 N N . ILE A 1 121 ? 8.761 -6.319 -0.896 1.00 96.81 121 ILE A N 1
ATOM 837 C CA . ILE A 1 121 ? 8.540 -6.892 -2.232 1.00 96.81 121 ILE A CA 1
ATOM 838 C C . ILE A 1 121 ? 8.664 -5.807 -3.319 1.00 96.81 121 ILE A C 1
ATOM 840 O O . ILE A 1 121 ? 9.270 -6.054 -4.361 1.00 96.81 121 ILE A O 1
ATOM 844 N N . GLY A 1 122 ? 8.185 -4.586 -3.071 1.00 95.38 122 GLY A N 1
ATOM 845 C CA . GLY A 1 122 ? 8.375 -3.418 -3.940 1.00 95.38 122 GLY A CA 1
ATOM 846 C C . GLY A 1 122 ? 9.848 -3.110 -4.204 1.00 95.38 122 GLY A C 1
ATOM 847 O O . GLY A 1 122 ? 10.225 -2.829 -5.333 1.00 95.38 122 GLY A O 1
ATOM 848 N N . ARG A 1 123 ? 10.728 -3.294 -3.212 1.00 94.75 123 ARG A N 1
ATOM 849 C CA . ARG A 1 123 ? 12.186 -3.150 -3.396 1.00 94.75 123 ARG A CA 1
ATOM 850 C C . ARG A 1 123 ? 12.815 -4.169 -4.347 1.00 94.75 123 ARG A C 1
ATOM 852 O O . ARG A 1 123 ? 13.906 -3.922 -4.846 1.00 94.75 123 ARG A O 1
ATOM 859 N N . VAL A 1 124 ? 12.158 -5.303 -4.569 1.00 95.38 124 VAL A N 1
ATOM 860 C CA . VAL A 1 124 ? 12.602 -6.352 -5.500 1.00 95.38 124 VAL A CA 1
ATOM 861 C C . VAL A 1 124 ? 11.948 -6.193 -6.870 1.00 95.38 124 VAL A C 1
ATOM 863 O O . VAL A 1 124 ? 12.564 -6.486 -7.886 1.00 95.38 124 VAL A O 1
ATOM 866 N N . THR A 1 125 ? 10.696 -5.740 -6.899 1.00 94.81 125 THR A N 1
ATOM 867 C CA . THR A 1 125 ? 9.884 -5.675 -8.124 1.00 94.81 125 THR A CA 1
ATOM 868 C C . THR A 1 125 ? 9.939 -4.323 -8.823 1.00 94.81 125 THR A C 1
ATOM 870 O O . THR A 1 125 ? 9.749 -4.267 -10.030 1.00 94.81 125 THR A O 1
ATOM 873 N N . GLY A 1 126 ? 10.213 -3.248 -8.085 1.00 93.62 126 GLY A N 1
ATOM 874 C CA . GLY A 1 126 ? 10.085 -1.881 -8.580 1.00 93.62 126 GLY A CA 1
ATOM 875 C C . GLY A 1 126 ? 8.639 -1.400 -8.684 1.00 93.62 126 GLY A C 1
ATOM 876 O O . GLY A 1 126 ? 8.417 -0.344 -9.261 1.00 93.62 126 GLY A O 1
ATOM 877 N N . ASP A 1 127 ? 7.681 -2.146 -8.126 1.00 94.62 127 ASP A N 1
ATOM 878 C CA . ASP A 1 127 ? 6.254 -1.848 -8.235 1.00 94.62 127 ASP A CA 1
ATOM 879 C C . ASP A 1 127 ? 5.649 -1.339 -6.923 1.00 94.62 127 ASP A C 1
ATOM 881 O O . ASP A 1 127 ? 6.071 -1.707 -5.819 1.00 94.62 127 ASP A O 1
ATOM 885 N N . GLU A 1 128 ? 4.587 -0.552 -7.065 1.00 94.31 128 GLU A N 1
ATOM 886 C CA . GLU A 1 128 ? 3.657 -0.214 -5.996 1.00 94.31 128 GLU A CA 1
ATOM 887 C C . GLU A 1 128 ? 2.698 -1.355 -5.655 1.00 94.31 128 GLU A C 1
ATOM 889 O O . GLU A 1 128 ? 2.409 -2.234 -6.469 1.00 94.31 128 GLU A O 1
ATOM 894 N N . TYR A 1 129 ? 2.145 -1.316 -4.443 1.00 97.31 129 TYR A N 1
ATOM 895 C CA . TYR A 1 129 ? 1.114 -2.250 -4.001 1.00 97.31 129 TYR A CA 1
ATOM 896 C C . TYR A 1 129 ? 0.032 -1.512 -3.234 1.00 97.31 129 TYR A C 1
ATOM 898 O O . TYR A 1 129 ? 0.333 -0.892 -2.218 1.00 97.31 129 TYR A O 1
ATOM 906 N N . SER A 1 130 ? -1.223 -1.639 -3.661 1.00 96.50 130 SER A N 1
ATOM 907 C CA . SER A 1 130 ? -2.387 -1.098 -2.950 1.00 96.50 130 SER A CA 1
ATOM 908 C C . SER A 1 130 ? -3.072 -2.183 -2.126 1.00 96.50 130 SER A C 1
ATOM 910 O O . SER A 1 130 ? -3.173 -3.331 -2.566 1.00 96.50 130 SER A O 1
ATOM 912 N N . VAL A 1 131 ? -3.534 -1.842 -0.921 1.00 97.25 131 VAL A N 1
ATOM 913 C CA . VAL A 1 131 ? -4.169 -2.783 0.009 1.00 97.25 131 VAL A CA 1
ATOM 914 C C . VAL A 1 131 ? -5.519 -2.271 0.468 1.00 97.25 131 VAL A C 1
ATOM 916 O O . VAL A 1 131 ? -5.627 -1.172 0.998 1.00 97.25 131 VAL A O 1
ATOM 919 N N . TYR A 1 132 ? -6.526 -3.131 0.404 1.00 96.06 132 TYR A N 1
ATOM 920 C CA . TYR A 1 132 ? -7.860 -2.906 0.954 1.00 96.06 132 TYR A CA 1
ATOM 921 C C . TYR A 1 132 ? -8.138 -3.971 2.015 1.00 96.06 132 TYR A C 1
ATOM 923 O O . TYR A 1 132 ? -7.790 -5.140 1.838 1.00 96.06 132 TYR A O 1
ATOM 931 N N . THR A 1 133 ? -8.699 -3.581 3.160 1.00 96.12 133 THR A N 1
ATOM 932 C CA . THR A 1 133 ? -8.979 -4.491 4.279 1.00 96.12 133 THR A CA 1
ATOM 933 C C . THR A 1 133 ? -10.481 -4.575 4.529 1.00 96.12 133 THR A C 1
ATOM 935 O O . THR A 1 133 ? -11.116 -3.582 4.883 1.00 96.12 133 THR A O 1
ATOM 938 N N . LEU A 1 134 ? -11.017 -5.794 4.444 1.00 95.38 134 LEU A N 1
ATOM 939 C CA . LEU A 1 134 ? -12.392 -6.134 4.807 1.00 95.38 134 LEU A CA 1
ATOM 940 C C . LEU A 1 134 ? -12.365 -7.204 5.904 1.00 95.38 134 LEU A C 1
ATOM 942 O O . LEU A 1 134 ? -12.014 -8.366 5.669 1.00 95.38 134 LEU A O 1
ATOM 946 N N . GLY A 1 135 ? -12.673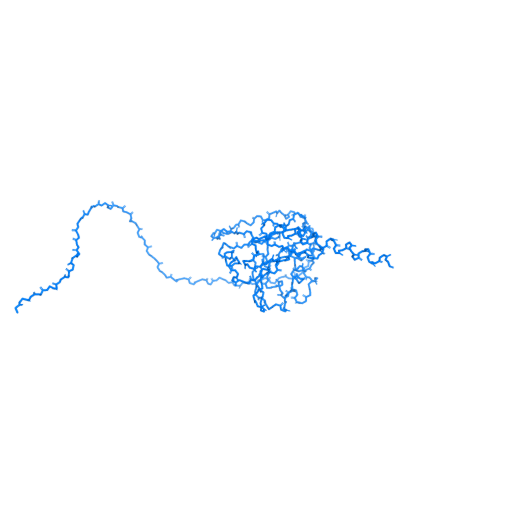 -6.793 7.136 1.00 94.62 135 GLY A N 1
ATOM 947 C CA . GLY A 1 135 ? -12.588 -7.655 8.316 1.00 94.62 135 GLY A CA 1
ATOM 948 C C . GLY A 1 135 ? -11.196 -8.280 8.493 1.00 94.62 135 GLY A C 1
ATOM 949 O O . GLY A 1 135 ? -10.182 -7.589 8.606 1.00 94.62 135 GLY A O 1
ATOM 950 N N . GLY A 1 136 ? -11.137 -9.615 8.522 1.00 96.31 136 GLY A N 1
ATOM 951 C CA . GLY A 1 136 ? -9.898 -10.388 8.677 1.00 96.31 136 GLY A CA 1
ATOM 952 C C . GLY A 1 136 ? -9.097 -10.618 7.387 1.00 96.31 136 GLY A C 1
ATOM 953 O O . GLY A 1 136 ? -8.114 -11.367 7.416 1.00 96.31 136 GLY A O 1
ATOM 954 N N . ARG A 1 137 ? -9.502 -10.026 6.256 1.00 98.00 137 ARG A N 1
ATOM 955 C CA . ARG A 1 137 ? -8.932 -10.284 4.924 1.00 98.00 137 ARG A CA 1
ATOM 956 C C . ARG A 1 137 ? -8.387 -9.008 4.287 1.00 98.00 137 ARG A C 1
ATOM 958 O O . ARG A 1 137 ? -8.831 -7.907 4.601 1.00 98.00 137 ARG A O 1
ATOM 965 N N . ARG A 1 138 ? -7.414 -9.181 3.395 1.00 98.00 138 ARG A N 1
ATOM 966 C CA . ARG A 1 138 ? -6.799 -8.130 2.587 1.00 98.00 138 ARG A CA 1
ATOM 967 C C . ARG A 1 138 ? -6.920 -8.459 1.113 1.00 98.00 138 ARG A C 1
ATOM 969 O O . ARG A 1 138 ? -6.555 -9.562 0.714 1.00 98.00 138 ARG A O 1
ATOM 976 N N . PHE A 1 139 ? -7.413 -7.507 0.339 1.00 97.81 139 PHE A N 1
ATOM 977 C CA . PHE A 1 139 ? -7.305 -7.490 -1.109 1.00 97.81 139 PHE A CA 1
ATOM 978 C C . PHE A 1 139 ? -6.098 -6.632 -1.484 1.00 97.81 139 PHE A C 1
ATOM 980 O O . PHE A 1 139 ? -5.919 -5.551 -0.929 1.00 97.81 139 PHE A O 1
ATOM 987 N N . VAL A 1 140 ? -5.235 -7.150 -2.347 1.00 98.19 140 VAL A N 1
ATOM 988 C CA . VAL A 1 140 ? -3.968 -6.521 -2.723 1.00 98.19 140 VAL A CA 1
ATOM 989 C C . VAL A 1 140 ? -3.914 -6.426 -4.234 1.00 98.19 140 VAL A C 1
ATOM 991 O O . VAL A 1 140 ? -4.250 -7.397 -4.908 1.00 98.19 140 VAL A O 1
ATOM 994 N N . ILE A 1 141 ? -3.453 -5.287 -4.736 1.00 97.81 141 ILE A N 1
ATOM 995 C CA . ILE A 1 141 ? -3.239 -5.024 -6.158 1.00 97.81 141 ILE A CA 1
ATOM 996 C C . ILE A 1 141 ? -1.767 -4.671 -6.336 1.00 97.81 141 ILE A C 1
ATOM 998 O O . ILE A 1 141 ? -1.279 -3.777 -5.644 1.00 97.81 141 ILE A O 1
ATOM 1002 N N . ARG A 1 142 ? -1.064 -5.370 -7.227 1.00 97.38 142 ARG A N 1
ATOM 1003 C CA . ARG A 1 142 ? 0.289 -5.003 -7.658 1.00 97.38 142 ARG A CA 1
ATOM 1004 C C . ARG A 1 142 ? 0.200 -3.997 -8.804 1.00 97.38 142 ARG A C 1
ATOM 1006 O O . ARG A 1 142 ? -0.584 -4.189 -9.727 1.00 97.38 142 ARG A O 1
ATOM 1013 N N . GLY A 1 143 ? 0.996 -2.940 -8.740 1.00 94.00 143 GLY A N 1
ATOM 1014 C CA . GLY A 1 143 ? 1.037 -1.868 -9.728 1.00 94.00 143 GLY A CA 1
ATOM 1015 C C . GLY A 1 143 ? 1.950 -2.143 -10.910 1.00 94.00 143 GLY A C 1
ATOM 1016 O O . GLY A 1 143 ? 2.443 -3.254 -11.097 1.00 94.00 143 GLY A O 1
ATOM 1017 N N . TYR A 1 144 ? 2.149 -1.089 -11.692 1.00 91.19 144 TYR A N 1
ATOM 1018 C CA . TYR A 1 144 ? 3.015 -0.998 -12.858 1.00 91.19 144 TYR A CA 1
ATOM 1019 C C . TYR A 1 144 ? 4.043 0.104 -12.600 1.00 91.19 144 TYR A C 1
ATOM 1021 O O . TYR A 1 144 ? 3.805 1.270 -12.913 1.00 91.19 144 TYR A O 1
ATOM 1029 N N . GLY A 1 145 ? 5.171 -0.242 -11.985 1.00 90.56 145 GLY A N 1
ATOM 1030 C CA . GLY A 1 145 ? 6.123 0.748 -11.507 1.00 90.56 145 GLY A CA 1
ATOM 1031 C C . GLY A 1 145 ? 5.489 1.618 -10.426 1.00 90.56 145 GLY A C 1
ATOM 1032 O O . GLY A 1 145 ? 5.111 1.121 -9.370 1.00 90.56 145 GLY A O 1
ATOM 1033 N N . ASN A 1 146 ? 5.340 2.906 -10.723 1.00 89.06 146 ASN A N 1
ATOM 1034 C CA . ASN A 1 146 ? 4.885 3.959 -9.817 1.00 89.06 146 ASN A CA 1
ATOM 1035 C C . ASN A 1 146 ? 3.372 4.239 -9.852 1.00 89.06 146 ASN A C 1
ATOM 1037 O O . ASN A 1 146 ? 2.956 5.295 -9.380 1.00 89.06 146 ASN A O 1
ATOM 1041 N N . GLU A 1 147 ? 2.573 3.356 -10.457 1.00 91.06 147 GLU A N 1
ATOM 1042 C CA . GLU A 1 147 ? 1.122 3.531 -10.577 1.00 91.06 147 GLU A CA 1
ATOM 1043 C C . GLU A 1 147 ? 0.355 2.223 -10.354 1.00 91.06 147 GLU A C 1
ATOM 1045 O O . GLU A 1 147 ? 0.747 1.149 -10.817 1.00 91.06 147 GLU A O 1
ATOM 1050 N N . ILE A 1 148 ? -0.824 2.320 -9.743 1.00 91.94 148 ILE A N 1
ATOM 1051 C CA . ILE A 1 148 ? -1.815 1.246 -9.656 1.00 91.94 148 ILE A CA 1
ATOM 1052 C C . ILE A 1 148 ? -2.923 1.529 -10.668 1.00 91.94 148 ILE A C 1
ATOM 1054 O O . ILE A 1 148 ? -3.674 2.498 -10.525 1.00 91.94 148 ILE A O 1
ATOM 1058 N N . ARG A 1 149 ? -3.053 0.654 -11.670 1.00 92.31 149 ARG A N 1
ATOM 1059 C CA . ARG A 1 149 ? -4.086 0.733 -12.710 1.00 92.31 149 ARG A CA 1
ATOM 1060 C C . ARG A 1 149 ? -5.067 -0.423 -12.573 1.00 92.31 149 ARG A C 1
ATOM 1062 O O . ARG A 1 149 ? -4.648 -1.567 -12.423 1.00 92.31 149 ARG A O 1
ATOM 1069 N N . VAL A 1 150 ? -6.358 -0.123 -12.648 1.00 91.12 150 VAL A N 1
ATOM 1070 C CA . VAL A 1 150 ? -7.452 -1.102 -12.546 1.00 91.12 150 VAL A CA 1
ATOM 1071 C C . VAL A 1 150 ? -8.493 -0.858 -13.637 1.00 91.12 150 VAL A C 1
ATOM 1073 O O . VAL A 1 150 ? -8.512 0.207 -14.246 1.00 91.12 150 VAL A O 1
ATOM 1076 N N . THR A 1 151 ? -9.370 -1.826 -13.897 1.00 91.62 151 THR A N 1
ATOM 1077 C CA . THR A 1 151 ? -10.516 -1.616 -14.796 1.00 91.62 151 THR A CA 1
ATOM 1078 C C . THR A 1 151 ? -11.516 -0.634 -14.182 1.00 91.62 151 THR A C 1
ATOM 1080 O O . THR A 1 151 ? -11.607 -0.533 -12.957 1.00 91.62 151 THR A O 1
ATOM 1083 N N . GLU A 1 152 ? -12.323 0.044 -15.004 1.00 88.44 152 GLU A N 1
ATOM 1084 C CA . GLU A 1 152 ? -13.367 0.951 -14.492 1.00 88.44 152 GLU A CA 1
ATOM 1085 C C . GLU A 1 152 ? -14.354 0.237 -13.548 1.00 88.44 152 GLU A C 1
ATOM 1087 O O . GLU A 1 152 ? -14.724 0.777 -12.508 1.00 88.44 152 GLU A O 1
ATOM 1092 N N . SER A 1 153 ? -14.716 -1.016 -13.851 1.00 91.88 153 SER A N 1
ATOM 1093 C CA . SER A 1 153 ? -15.567 -1.835 -12.977 1.00 91.88 153 SER A CA 1
ATOM 1094 C C . SER A 1 153 ? -14.944 -2.053 -11.597 1.00 91.88 153 SER A C 1
ATOM 1096 O O . SER A 1 153 ? -15.605 -1.869 -10.578 1.00 91.88 153 SER A O 1
ATOM 1098 N N . MET A 1 154 ? -13.650 -2.375 -11.544 1.00 92.62 154 MET A N 1
ATOM 1099 C CA . MET A 1 154 ? -12.944 -2.542 -10.279 1.00 92.62 154 MET A CA 1
ATOM 1100 C C . MET A 1 154 ? -12.799 -1.205 -9.550 1.00 92.62 154 MET A C 1
ATOM 1102 O O . MET A 1 154 ? -12.939 -1.173 -8.333 1.00 92.62 154 MET A O 1
ATOM 1106 N N . ALA A 1 155 ? -12.561 -0.098 -10.257 1.00 89.88 155 ALA A N 1
ATOM 1107 C CA . ALA A 1 155 ? -12.528 1.226 -9.641 1.00 89.88 155 ALA A CA 1
ATOM 1108 C C . ALA A 1 155 ? -13.863 1.569 -8.956 1.00 89.88 155 ALA A C 1
ATOM 1110 O O . ALA A 1 155 ? -13.857 2.044 -7.819 1.00 89.88 155 ALA A O 1
ATOM 1111 N N . ALA A 1 156 ? -14.994 1.270 -9.603 1.00 88.00 156 ALA A N 1
ATOM 1112 C CA . ALA A 1 156 ? -16.321 1.442 -9.018 1.00 88.00 156 ALA A CA 1
ATOM 1113 C C . ALA A 1 156 ? -16.516 0.567 -7.766 1.00 88.00 156 AL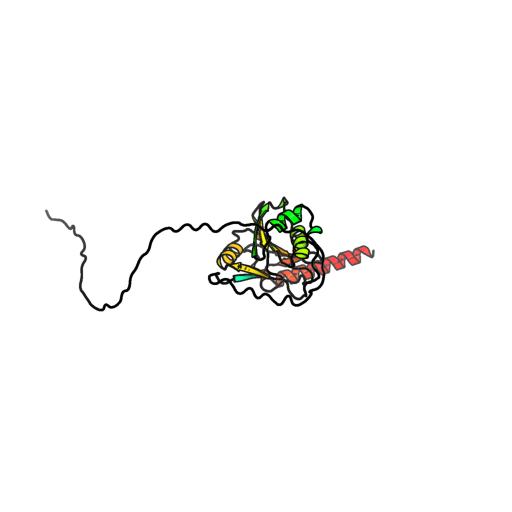A A C 1
ATOM 1115 O O . ALA A 1 156 ? -16.952 1.067 -6.729 1.00 88.00 156 ALA A O 1
ATOM 1116 N N . ASP A 1 157 ? -16.117 -0.707 -7.817 1.00 91.75 157 ASP A N 1
ATOM 1117 C CA . ASP A 1 157 ? -16.176 -1.618 -6.667 1.00 91.75 157 ASP A CA 1
ATOM 1118 C C . ASP A 1 157 ? -15.302 -1.147 -5.488 1.00 91.75 157 ASP A C 1
ATOM 1120 O O . ASP A 1 157 ? -15.695 -1.264 -4.322 1.00 91.75 157 ASP A O 1
ATOM 1124 N N . LEU A 1 158 ? -14.105 -0.617 -5.770 1.00 90.94 158 LEU A N 1
ATOM 1125 C CA . LEU A 1 158 ? -13.192 -0.070 -4.761 1.00 90.94 158 LEU A CA 1
ATOM 1126 C C . LEU A 1 158 ? -13.794 1.171 -4.093 1.00 90.94 158 LEU A C 1
ATOM 1128 O O . LEU A 1 158 ? -13.791 1.266 -2.863 1.00 90.94 158 LEU A O 1
ATOM 1132 N N . ALA A 1 159 ? -14.363 2.083 -4.886 1.00 85.81 159 ALA A N 1
ATOM 1133 C CA . ALA A 1 159 ? -15.043 3.277 -4.388 1.00 85.81 159 ALA A CA 1
ATOM 1134 C C . ALA A 1 159 ? -16.280 2.924 -3.543 1.00 85.81 159 ALA A C 1
ATOM 1136 O O . ALA A 1 159 ? -16.506 3.521 -2.490 1.00 85.81 159 ALA A O 1
ATOM 1137 N N . ALA A 1 160 ? -17.031 1.899 -3.957 1.00 86.75 160 ALA A N 1
ATOM 1138 C CA . ALA A 1 160 ? -18.172 1.357 -3.223 1.00 86.75 160 ALA A CA 1
ATOM 1139 C C . ALA A 1 160 ? -17.774 0.527 -1.984 1.00 86.75 160 ALA A C 1
ATOM 1141 O O . ALA A 1 160 ? -18.646 0.059 -1.251 1.00 86.75 160 ALA A O 1
ATOM 1142 N N . GLY A 1 161 ? -16.476 0.320 -1.733 1.00 88.94 161 GLY A N 1
ATOM 1143 C CA . GLY A 1 161 ? -15.982 -0.401 -0.560 1.00 88.94 161 GLY A CA 1
ATOM 1144 C C . GLY A 1 161 ? -16.185 -1.919 -0.609 1.00 88.94 161 GLY A C 1
ATOM 1145 O O . GLY A 1 161 ? -16.069 -2.573 0.428 1.00 88.94 161 GLY A O 1
ATOM 1146 N N . GLN A 1 162 ? -16.429 -2.511 -1.786 1.00 92.62 162 GLN A N 1
ATOM 1147 C CA . GLN A 1 162 ? -16.639 -3.962 -1.956 1.00 92.62 162 GLN A CA 1
ATOM 1148 C C . GLN A 1 162 ? -15.427 -4.790 -1.502 1.00 92.62 162 GLN A C 1
ATOM 1150 O O . GLN A 1 162 ? -15.553 -5.916 -1.017 1.00 92.62 162 GLN A O 1
ATOM 1155 N N . TYR A 1 163 ? -14.230 -4.211 -1.610 1.00 93.62 163 TYR A N 1
ATOM 1156 C CA . TYR A 1 163 ? -12.973 -4.809 -1.150 1.00 93.62 163 TYR A CA 1
ATOM 1157 C C . TYR A 1 163 ? -12.562 -4.352 0.260 1.00 93.62 163 TYR A C 1
ATOM 1159 O O . TYR A 1 163 ? -11.510 -4.752 0.771 1.00 93.62 163 TYR A O 1
ATOM 1167 N N . GLY A 1 164 ? -13.410 -3.556 0.914 1.00 93.19 164 GLY A N 1
ATOM 1168 C CA . GLY A 1 164 ? -13.183 -2.956 2.220 1.00 93.19 164 GLY A CA 1
ATOM 1169 C C . GLY A 1 164 ? -12.479 -1.605 2.165 1.00 93.19 164 GLY A C 1
ATOM 1170 O O . GLY A 1 164 ? -12.364 -0.971 1.121 1.00 93.19 164 GLY A O 1
ATOM 1171 N N . ARG A 1 165 ? -12.002 -1.170 3.333 1.00 93.62 165 ARG A N 1
ATOM 1172 C CA . ARG A 1 165 ? -11.362 0.136 3.529 1.00 93.62 165 ARG A CA 1
ATOM 1173 C C . ARG A 1 165 ? -9.954 0.131 2.963 1.00 93.62 165 ARG A C 1
ATOM 1175 O O . ARG A 1 165 ? -9.184 -0.803 3.227 1.00 93.62 165 ARG A O 1
ATOM 1182 N N . TRP A 1 166 ? -9.589 1.186 2.250 1.00 94.12 166 TRP A N 1
ATOM 1183 C CA . TRP A 1 166 ? -8.240 1.335 1.735 1.00 94.12 166 TRP A CA 1
ATOM 1184 C C . TRP A 1 166 ? -7.245 1.472 2.888 1.00 94.12 166 TRP A C 1
ATOM 1186 O O . TRP A 1 166 ? -7.310 2.381 3.702 1.00 94.12 166 TRP A O 1
ATOM 1196 N N . SER A 1 167 ? -6.342 0.513 3.026 1.00 93.88 167 SER A N 1
ATOM 1197 C CA . SER A 1 167 ? -5.334 0.501 4.091 1.00 93.88 167 SER A CA 1
ATOM 1198 C C . SER A 1 167 ? -4.089 1.307 3.732 1.00 93.88 167 SER A C 1
ATOM 1200 O O . SER A 1 167 ? -3.263 1.547 4.614 1.00 93.88 167 SER A O 1
ATOM 1202 N N . GLY A 1 168 ? -3.951 1.667 2.456 1.00 94.38 168 GLY A N 1
ATOM 1203 C CA . GLY A 1 168 ? -2.820 2.400 1.916 1.00 94.38 168 GLY A CA 1
ATOM 1204 C C . GLY A 1 168 ? -2.196 1.716 0.713 1.00 94.38 168 GLY A C 1
ATOM 1205 O O . GLY A 1 168 ? -2.581 0.600 0.345 1.00 94.38 168 GLY A O 1
ATOM 1206 N N . HIS A 1 169 ? -1.180 2.359 0.150 1.00 95.50 169 HIS A N 1
ATOM 1207 C CA . HIS A 1 169 ? -0.304 1.744 -0.837 1.00 95.50 169 HIS A CA 1
ATOM 1208 C C . HIS A 1 169 ? 1.173 1.997 -0.535 1.00 95.50 169 HIS A C 1
ATOM 1210 O O . HIS A 1 169 ? 1.536 2.808 0.321 1.00 95.50 169 HIS A O 1
ATOM 1216 N N . THR A 1 170 ? 2.031 1.208 -1.173 1.00 96.12 170 THR A N 1
ATOM 1217 C CA . THR A 1 170 ? 3.484 1.363 -1.106 1.00 96.12 170 THR A CA 1
ATOM 1218 C C . THR A 1 170 ? 3.989 2.081 -2.339 1.00 96.12 170 THR A C 1
ATOM 1220 O O . THR A 1 170 ? 3.564 1.719 -3.427 1.00 96.12 170 THR A O 1
ATOM 1223 N N . HIS A 1 171 ? 4.951 2.978 -2.173 1.00 93.00 171 HIS A N 1
ATOM 1224 C CA . HIS A 1 171 ? 5.700 3.603 -3.252 1.00 93.00 171 HIS A CA 1
ATOM 1225 C C . HIS A 1 171 ? 6.912 2.748 -3.621 1.00 93.00 171 HIS A C 1
ATOM 1227 O O . HIS A 1 171 ? 7.476 2.079 -2.737 1.00 93.00 171 HIS A O 1
ATOM 1233 N N . PRO A 1 172 ? 7.350 2.758 -4.891 1.00 90.94 172 PRO A N 1
ATOM 1234 C CA . PRO A 1 172 ? 8.519 2.006 -5.297 1.00 90.94 172 PRO A CA 1
ATOM 1235 C C . PRO A 1 172 ? 9.785 2.617 -4.686 1.00 90.94 172 PRO A C 1
ATOM 1237 O O . PRO A 1 172 ? 9.799 3.784 -4.275 1.00 90.94 172 PRO A O 1
ATOM 1240 N N . PRO A 1 173 ? 10.884 1.854 -4.616 1.00 86.62 173 PRO A N 1
ATOM 1241 C CA . PRO A 1 173 ? 12.132 2.366 -4.071 1.00 86.62 173 PRO A CA 1
A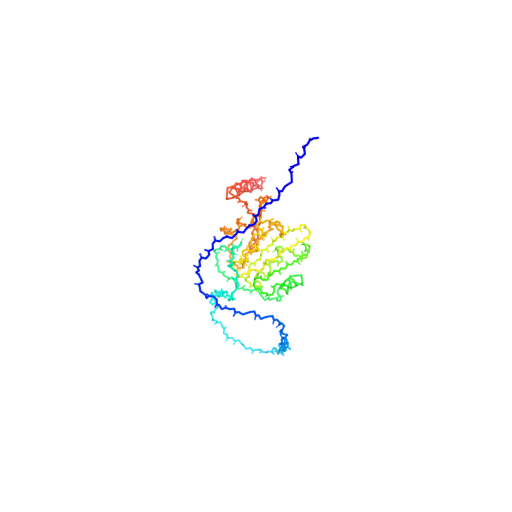TOM 1242 C C . PRO A 1 173 ? 12.660 3.540 -4.912 1.00 86.62 173 PRO A C 1
ATOM 1244 O O . PRO A 1 173 ? 12.769 3.439 -6.134 1.00 86.62 173 PRO A O 1
ATOM 1247 N N . GLY A 1 174 ? 13.031 4.634 -4.245 1.00 85.38 174 GLY A N 1
ATOM 1248 C CA . GLY A 1 174 ? 13.531 5.859 -4.893 1.00 85.38 174 GLY A CA 1
ATOM 1249 C C . GLY A 1 174 ? 12.476 6.923 -5.217 1.00 85.38 174 GLY A C 1
ATOM 1250 O O . GLY A 1 174 ? 12.839 8.004 -5.679 1.00 85.38 174 GLY A O 1
ATOM 1251 N N . TYR A 1 175 ? 11.201 6.662 -4.918 1.00 87.06 175 TYR A N 1
ATOM 1252 C CA . TYR A 1 175 ? 10.119 7.637 -5.064 1.00 87.06 175 TYR A CA 1
ATOM 1253 C C . TYR A 1 175 ? 9.801 8.349 -3.745 1.00 87.06 175 TYR A C 1
ATOM 1255 O O . TYR A 1 175 ? 9.894 7.766 -2.657 1.00 87.06 175 TYR A O 1
ATOM 1263 N N . GLY A 1 176 ? 9.427 9.628 -3.842 1.00 84.25 176 GLY A N 1
ATOM 1264 C CA . GLY A 1 176 ? 8.982 10.426 -2.703 1.00 84.25 176 GLY A CA 1
ATOM 1265 C C . GLY A 1 176 ? 7.689 9.874 -2.104 1.00 84.25 176 GLY A C 1
ATOM 1266 O O . GLY A 1 176 ? 6.875 9.302 -2.814 1.00 84.25 176 GLY A O 1
ATOM 1267 N N . ILE A 1 177 ? 7.482 10.038 -0.793 1.00 84.81 177 ILE A N 1
ATOM 1268 C CA . ILE A 1 177 ? 6.320 9.483 -0.067 1.00 84.81 177 ILE A CA 1
ATOM 1269 C C . ILE A 1 177 ? 5.069 10.383 -0.106 1.00 84.81 177 ILE A C 1
ATOM 1271 O O . ILE A 1 177 ? 4.106 10.132 0.610 1.00 84.81 177 ILE A O 1
ATOM 1275 N N . GLY A 1 178 ? 5.098 11.460 -0.895 1.00 82.69 178 GLY A N 1
ATOM 1276 C CA . GLY A 1 178 ? 4.004 12.424 -0.989 1.00 82.69 178 GLY A CA 1
ATOM 1277 C C . GLY A 1 178 ? 2.789 11.852 -1.714 1.00 82.69 178 GLY A C 1
ATOM 1278 O O . GLY A 1 178 ? 2.933 11.045 -2.627 1.00 82.69 178 GLY A O 1
ATOM 1279 N N . ALA A 1 179 ? 1.595 12.282 -1.312 1.00 82.75 179 ALA A N 1
ATOM 1280 C CA . ALA A 1 179 ? 0.365 11.855 -1.965 1.00 82.75 179 ALA A CA 1
ATOM 1281 C C . ALA A 1 179 ? 0.234 12.441 -3.373 1.00 82.75 179 ALA A C 1
ATOM 1283 O O . ALA A 1 179 ? 0.426 13.643 -3.577 1.00 82.75 179 ALA A O 1
ATOM 1284 N N . SER A 1 180 ? -0.167 11.606 -4.325 1.00 81.75 180 SER A N 1
ATOM 1285 C CA . SER A 1 180 ? -0.602 12.034 -5.648 1.00 81.75 180 SER A CA 1
ATOM 1286 C C . SER A 1 180 ? -2.047 12.544 -5.633 1.00 81.75 180 SER A C 1
ATOM 1288 O O . SER A 1 180 ? -2.806 12.386 -4.671 1.00 81.75 180 SER A O 1
ATOM 1290 N N . THR A 1 181 ? -2.467 13.148 -6.745 1.00 77.75 181 THR A N 1
ATOM 1291 C CA . THR A 1 181 ? -3.866 13.541 -6.957 1.00 77.75 181 THR A CA 1
ATOM 1292 C C . THR A 1 181 ? -4.818 12.340 -7.004 1.00 77.75 181 THR A C 1
ATOM 1294 O O . THR A 1 181 ? -5.992 12.502 -6.672 1.00 77.75 181 THR A O 1
ATOM 1297 N N . PHE A 1 182 ? -4.332 11.145 -7.360 1.00 80.38 182 PHE A N 1
ATOM 1298 C CA . PHE A 1 182 ? -5.143 9.928 -7.483 1.00 80.38 182 PHE A CA 1
ATOM 1299 C C . PHE A 1 182 ? -5.410 9.245 -6.139 1.00 80.38 182 PHE A C 1
ATOM 1301 O O . PHE A 1 182 ? -6.472 8.654 -5.951 1.00 80.38 182 PHE A O 1
ATOM 1308 N N . ASP A 1 183 ? -4.496 9.383 -5.178 1.00 83.88 183 ASP A N 1
ATOM 1309 C CA . ASP A 1 183 ? -4.564 8.693 -3.886 1.00 83.88 183 ASP A CA 1
ATOM 1310 C C . ASP A 1 183 ? -5.829 9.046 -3.091 1.00 83.88 183 ASP A C 1
ATOM 1312 O O . ASP A 1 183 ? -6.427 8.185 -2.445 1.00 83.88 183 ASP A O 1
ATOM 1316 N N . ARG A 1 184 ? -6.305 10.299 -3.178 1.00 83.31 184 ARG A N 1
ATOM 1317 C CA . ARG A 1 184 ? -7.539 10.727 -2.484 1.00 83.31 184 ARG A CA 1
ATOM 1318 C C . ARG A 1 184 ? -8.767 9.968 -2.958 1.00 83.31 184 ARG A C 1
ATOM 1320 O O . ARG A 1 184 ? -9.652 9.703 -2.152 1.00 83.31 184 ARG A O 1
ATOM 1327 N N . TRP A 1 185 ? -8.821 9.590 -4.233 1.00 80.19 185 TRP A N 1
ATOM 1328 C CA . TRP A 1 185 ? -9.957 8.845 -4.778 1.00 80.19 185 TRP A CA 1
ATOM 1329 C C . TRP A 1 185 ? -10.029 7.413 -4.250 1.00 80.19 185 TRP A C 1
ATOM 1331 O O . TRP A 1 185 ? -11.100 6.812 -4.279 1.00 80.19 185 TRP A O 1
ATOM 1341 N N . SER A 1 186 ? -8.918 6.874 -3.743 1.00 83.38 186 SER A N 1
ATOM 1342 C CA . SER A 1 186 ? -8.888 5.544 -3.135 1.00 83.38 186 SER A CA 1
ATOM 1343 C C . SER A 1 186 ? -9.415 5.515 -1.701 1.00 83.38 186 SER A C 1
ATOM 1345 O O . SER A 1 186 ? -9.707 4.433 -1.188 1.00 83.38 186 SER A O 1
ATOM 1347 N N . ILE A 1 187 ? -9.563 6.663 -1.033 1.00 83.50 187 ILE A N 1
ATOM 1348 C CA . ILE A 1 187 ? -10.180 6.719 0.294 1.00 83.50 187 ILE A CA 1
ATOM 1349 C C . ILE A 1 187 ? -11.683 6.463 0.140 1.00 83.50 187 ILE A C 1
ATOM 1351 O O . ILE A 1 187 ? -12.428 7.302 -0.362 1.00 83.50 187 ILE A O 1
ATOM 1355 N 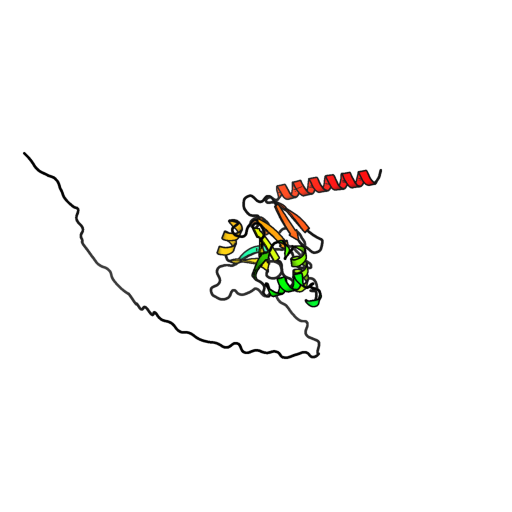N . SER A 1 188 ? -12.127 5.280 0.572 1.00 78.75 188 SER A N 1
ATOM 1356 C CA . SER A 1 188 ? -13.534 4.879 0.514 1.00 78.75 188 SER A CA 1
ATOM 1357 C C . SER A 1 188 ? -14.437 5.830 1.312 1.00 78.75 188 SER A C 1
ATOM 1359 O O . SER A 1 188 ? -14.021 6.423 2.308 1.00 78.75 188 SER A O 1
ATOM 1361 N N . VAL A 1 189 ? -15.711 5.919 0.926 1.00 74.38 189 VA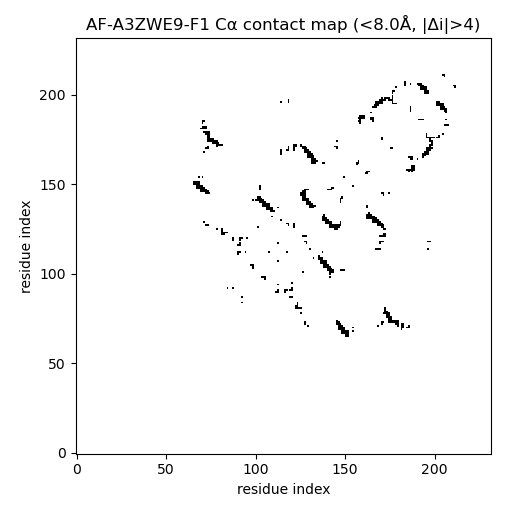L A N 1
ATOM 1362 C CA . VAL A 1 189 ? -16.713 6.716 1.654 1.00 74.38 189 VAL A CA 1
ATOM 1363 C C . VAL A 1 189 ? -16.775 6.287 3.129 1.00 74.38 189 VAL A C 1
ATOM 1365 O O . VAL A 1 189 ? -16.834 5.098 3.442 1.00 74.38 189 VAL A O 1
ATOM 1368 N N . GLY A 1 190 ? -16.738 7.258 4.048 1.00 78.44 190 GLY A N 1
ATOM 1369 C CA . GLY A 1 190 ? -16.736 7.012 5.498 1.00 78.44 190 GLY A CA 1
ATOM 1370 C C . GLY A 1 190 ? -15.368 6.636 6.084 1.00 78.44 190 GLY A C 1
ATOM 1371 O O . GLY A 1 190 ? -15.269 6.272 7.259 1.00 78.44 190 GLY A O 1
ATOM 1372 N N . GLN A 1 191 ? -14.297 6.709 5.292 1.00 85.88 191 GLN A N 1
ATOM 1373 C CA . GLN A 1 191 ? -12.931 6.589 5.775 1.00 85.88 191 GLN A CA 1
ATOM 1374 C C . GLN A 1 191 ? -12.264 7.964 5.874 1.00 85.88 191 GLN A C 1
ATOM 1376 O O . GLN A 1 191 ? -12.095 8.650 4.882 1.00 85.88 191 GLN A O 1
ATOM 1381 N N . GLU A 1 192 ? -11.808 8.326 7.072 1.00 87.12 192 GLU A N 1
ATOM 1382 C CA . GLU A 1 192 ? -11.172 9.633 7.312 1.00 87.12 192 GLU A CA 1
ATOM 1383 C C . GLU A 1 192 ? -9.733 9.714 6.787 1.00 87.12 192 GLU A C 1
ATOM 1385 O O . GLU A 1 192 ? -9.263 10.779 6.397 1.00 87.12 192 GLU A O 1
ATOM 1390 N N . ARG A 1 193 ? -9.004 8.590 6.817 1.00 89.25 193 ARG A N 1
ATOM 1391 C CA . ARG A 1 193 ? -7.566 8.551 6.528 1.00 89.25 193 ARG A CA 1
ATOM 1392 C C . ARG A 1 193 ? -7.062 7.190 6.074 1.00 89.25 193 ARG A C 1
ATOM 1394 O O . ARG A 1 193 ? -7.678 6.164 6.365 1.00 89.25 193 ARG A O 1
ATOM 1401 N N . SER A 1 194 ? -5.908 7.186 5.422 1.00 92.69 194 SER A N 1
ATOM 1402 C CA . SER A 1 194 ? -5.124 6.032 4.982 1.00 92.69 194 SER A CA 1
ATOM 1403 C C . SER A 1 194 ? -3.627 6.294 5.225 1.00 92.69 194 SER A C 1
ATOM 1405 O O . SER A 1 194 ? -3.267 7.213 5.967 1.00 92.69 194 SER A O 1
ATOM 1407 N N . ALA A 1 195 ? -2.745 5.477 4.649 1.00 92.88 195 ALA A N 1
ATOM 1408 C CA . ALA A 1 195 ? -1.302 5.641 4.782 1.00 92.88 195 ALA A CA 1
ATOM 1409 C C . ALA A 1 195 ? -0.549 5.386 3.472 1.00 92.88 195 ALA A C 1
ATOM 1411 O O . ALA A 1 195 ? -0.837 4.424 2.765 1.00 92.88 195 ALA A O 1
ATOM 1412 N N . LEU A 1 196 ? 0.475 6.191 3.208 1.00 92.38 196 LEU A N 1
ATOM 1413 C CA . LEU A 1 196 ? 1.407 6.002 2.097 1.00 92.38 196 LEU A CA 1
ATOM 1414 C C . LEU A 1 196 ? 2.726 5.480 2.643 1.00 92.38 196 LEU A C 1
ATOM 1416 O O . LEU A 1 196 ? 3.238 6.020 3.623 1.00 92.38 196 LEU A O 1
ATOM 1420 N N . TRP A 1 197 ? 3.259 4.414 2.054 1.00 94.44 197 TRP A N 1
ATOM 1421 C CA . TRP A 1 197 ? 4.437 3.711 2.564 1.00 94.44 197 TRP A CA 1
ATOM 1422 C C . TRP A 1 197 ? 5.601 3.830 1.593 1.00 94.44 197 TRP A C 1
ATOM 1424 O O . TRP A 1 197 ? 5.512 3.367 0.470 1.00 94.44 197 TRP A O 1
ATOM 1434 N N . GLY A 1 198 ? 6.731 4.361 2.040 1.00 91.19 198 GLY A N 1
ATOM 1435 C CA . GLY A 1 198 ? 7.916 4.574 1.213 1.00 91.19 198 GLY A CA 1
ATOM 1436 C C . GLY A 1 198 ? 9.194 4.215 1.955 1.00 91.19 198 GLY A C 1
ATOM 1437 O O . GLY A 1 198 ? 9.171 3.616 3.037 1.00 91.19 198 GLY A O 1
ATOM 1438 N N . ASP A 1 199 ? 10.343 4.583 1.390 1.00 84.00 199 ASP A N 1
ATOM 1439 C CA . ASP A 1 199 ? 11.627 4.151 1.939 1.00 84.00 199 ASP A CA 1
ATOM 1440 C C . ASP A 1 199 ? 11.935 4.691 3.349 1.00 84.00 199 ASP A C 1
ATOM 1442 O O . ASP A 1 199 ? 12.556 3.996 4.160 1.00 84.00 199 ASP A O 1
ATOM 1446 N N . GLY A 1 200 ? 11.416 5.875 3.673 1.00 81.06 200 GLY A N 1
ATOM 1447 C CA . GLY A 1 200 ? 11.553 6.513 4.985 1.00 81.06 200 GLY A CA 1
ATOM 1448 C C . GLY A 1 200 ? 10.526 6.083 6.039 1.00 81.06 200 GLY A C 1
ATOM 1449 O O . GLY A 1 200 ? 10.563 6.603 7.150 1.00 81.06 200 GLY A O 1
ATOM 1450 N N . GLY A 1 201 ? 9.606 5.162 5.728 1.00 88.38 201 GLY A N 1
ATOM 1451 C CA . GLY A 1 201 ? 8.529 4.763 6.639 1.00 88.38 201 GLY A CA 1
ATOM 1452 C C . GLY A 1 201 ? 7.155 4.947 6.010 1.00 88.38 201 GLY A C 1
ATOM 1453 O O . GLY A 1 201 ? 6.928 4.485 4.895 1.00 88.38 201 GLY A O 1
ATOM 1454 N N . TYR A 1 202 ? 6.232 5.573 6.736 1.00 92.44 202 TYR A N 1
ATOM 1455 C CA . TYR A 1 202 ? 4.903 5.889 6.224 1.00 92.44 202 TYR A CA 1
ATOM 1456 C C . TYR A 1 202 ? 4.464 7.291 6.638 1.00 92.44 202 TYR A C 1
ATOM 1458 O O . TYR A 1 202 ? 4.859 7.779 7.700 1.00 92.44 202 TYR A O 1
ATOM 1466 N N . ILE A 1 203 ? 3.627 7.910 5.812 1.00 89.50 203 ILE A N 1
ATOM 1467 C CA . ILE A 1 203 ? 2.850 9.090 6.190 1.00 89.50 203 ILE A CA 1
ATOM 1468 C C . ILE A 1 203 ? 1.375 8.720 6.278 1.00 89.50 203 ILE A C 1
ATOM 1470 O O . ILE A 1 203 ? 0.910 7.805 5.598 1.00 89.50 203 ILE A O 1
ATOM 1474 N N . ILE A 1 204 ? 0.654 9.408 7.157 1.00 89.31 204 ILE A N 1
ATOM 1475 C CA . ILE A 1 204 ? -0.803 9.335 7.222 1.00 89.31 204 ILE A CA 1
ATOM 1476 C C . ILE A 1 204 ? -1.357 10.400 6.293 1.00 89.31 204 ILE A C 1
ATOM 1478 O O . ILE A 1 204 ? -0.839 11.512 6.258 1.00 89.31 204 ILE A O 1
ATOM 1482 N N . PHE A 1 205 ? -2.408 10.039 5.577 1.00 83.25 205 PHE A N 1
ATOM 1483 C CA . PHE A 1 205 ? -3.043 10.884 4.586 1.00 83.25 205 PHE A CA 1
ATOM 1484 C C . PHE A 1 205 ? -4.555 10.869 4.775 1.00 83.25 205 PHE A C 1
ATOM 1486 O O . PHE A 1 205 ? -5.122 9.801 5.009 1.00 83.25 205 PHE A O 1
ATOM 1493 N N . HIS A 1 206 ? -5.200 12.025 4.699 1.00 87.06 206 HIS A N 1
ATOM 1494 C CA . HIS A 1 206 ? -6.607 12.226 5.019 1.00 87.06 206 HIS A CA 1
ATOM 1495 C C . HIS A 1 206 ? -7.453 12.437 3.765 1.00 87.06 206 HIS A C 1
ATOM 1497 O O . HIS A 1 206 ? -6.957 12.661 2.660 1.00 87.06 206 HIS A O 1
ATOM 1503 N N . GLN A 1 207 ? -8.769 12.338 3.946 1.00 81.31 207 GLN A N 1
ATOM 1504 C CA . GLN A 1 207 ? -9.733 12.498 2.863 1.00 81.31 207 GLN A CA 1
ATOM 1505 C C . GLN A 1 207 ? -9.655 13.889 2.214 1.00 81.31 207 GLN A C 1
ATOM 1507 O O . GLN A 1 207 ? -9.873 14.010 1.006 1.00 81.31 207 GLN A O 1
ATOM 1512 N N . THR A 1 208 ? -9.301 14.928 2.982 1.00 83.06 208 THR A N 1
ATOM 1513 C CA . THR A 1 208 ? -9.155 16.294 2.470 1.00 83.06 208 THR A CA 1
ATOM 1514 C C . THR A 1 208 ? -7.748 16.865 2.702 1.00 83.06 208 THR A C 1
ATOM 1516 O O . THR A 1 208 ? -7.123 16.576 3.723 1.00 83.06 208 THR A O 1
ATOM 1519 N N . PRO A 1 209 ? -7.243 17.732 1.797 1.00 81.44 209 PRO A N 1
ATOM 1520 C CA . PRO A 1 209 ? -5.980 18.444 2.016 1.00 81.44 209 PRO A CA 1
ATOM 1521 C C . PRO A 1 209 ? -5.959 19.313 3.285 1.00 81.44 209 PRO A C 1
ATOM 1523 O O . PRO A 1 209 ? -4.902 19.528 3.874 1.00 81.44 209 PRO A O 1
ATOM 1526 N N . ALA A 1 210 ? -7.115 19.836 3.705 1.00 84.38 210 ALA A N 1
ATOM 1527 C CA . ALA A 1 210 ? -7.219 20.656 4.911 1.00 84.38 210 ALA A CA 1
ATOM 1528 C C . ALA A 1 210 ? -6.977 19.823 6.183 1.00 84.38 210 ALA A C 1
ATOM 1530 O O . ALA A 1 210 ? -6.318 20.291 7.117 1.00 84.38 210 ALA A O 1
ATOM 1531 N N . ASP A 1 211 ? -7.453 18.576 6.195 1.00 84.69 211 ASP A N 1
ATOM 1532 C CA . ASP A 1 211 ? -7.224 17.639 7.296 1.00 84.69 211 ASP A CA 1
ATOM 1533 C C . ASP A 1 211 ? -5.749 17.229 7.383 1.00 84.69 211 ASP A C 1
ATOM 1535 O O . ASP A 1 211 ? -5.196 17.166 8.482 1.00 84.69 211 ASP A O 1
ATOM 1539 N N . ASP A 1 212 ? -5.086 17.034 6.234 1.00 82.94 212 ASP A N 1
ATOM 1540 C CA . ASP A 1 212 ? -3.639 16.790 6.172 1.00 82.94 212 ASP A CA 1
ATOM 1541 C C . ASP A 1 212 ? -2.860 17.931 6.840 1.00 82.94 212 ASP A C 1
ATOM 1543 O O . ASP A 1 212 ? -2.073 17.698 7.760 1.00 82.94 212 ASP A O 1
ATOM 1547 N N . TYR A 1 213 ? -3.134 19.177 6.438 1.00 84.06 213 TYR A N 1
ATOM 1548 C CA . TYR A 1 213 ? -2.471 20.359 6.993 1.00 84.06 213 TYR A CA 1
ATOM 1549 C C . TYR A 1 213 ? -2.707 20.513 8.501 1.00 84.06 213 TYR A C 1
ATOM 1551 O O . TYR A 1 213 ? -1.782 20.816 9.264 1.00 84.06 213 TYR A O 1
ATOM 1559 N N . THR A 1 214 ? -3.944 20.284 8.945 1.00 86.19 214 THR A N 1
ATOM 1560 C CA . THR A 1 214 ? -4.321 20.370 10.361 1.00 86.19 214 THR A CA 1
ATOM 1561 C C . THR A 1 214 ? -3.580 19.317 11.183 1.00 86.19 214 THR A C 1
ATOM 1563 O O . THR A 1 214 ? -3.000 19.630 12.227 1.00 86.19 214 THR A O 1
ATOM 1566 N N . PHE A 1 215 ? -3.534 18.079 10.689 1.00 85.44 215 PHE A N 1
ATOM 1567 C CA . PHE A 1 215 ? -2.822 16.982 11.335 1.00 85.44 215 PHE A CA 1
ATOM 1568 C C . PHE A 1 215 ? -1.310 17.233 11.410 1.00 85.44 215 PHE A C 1
ATOM 1570 O O . PHE A 1 215 ? -0.701 17.048 12.468 1.00 85.44 215 PHE A O 1
ATOM 1577 N N . GLU A 1 216 ? -0.691 17.683 10.318 1.00 84.69 216 GLU A N 1
ATOM 1578 C CA . GLU A 1 216 ? 0.742 17.986 10.278 1.00 84.69 216 GLU A CA 1
ATOM 1579 C C . GLU A 1 216 ? 1.118 19.140 11.210 1.00 84.69 216 GLU A C 1
ATOM 1581 O O . GLU A 1 216 ? 2.111 19.047 11.941 1.00 84.69 216 GLU A O 1
ATOM 1586 N N . SER A 1 217 ? 0.295 20.189 11.249 1.00 84.56 217 SER A N 1
ATOM 1587 C CA . SER A 1 217 ? 0.474 21.326 12.153 1.00 84.56 217 SER A CA 1
ATOM 1588 C C . SER A 1 217 ? 0.409 20.886 13.618 1.00 84.56 217 SER A C 1
ATOM 1590 O O . SER A 1 217 ? 1.317 21.189 14.395 1.00 84.56 217 SER A O 1
ATOM 1592 N N . ALA A 1 218 ? -0.602 20.093 13.991 1.00 87.19 218 ALA A N 1
ATOM 1593 C CA . ALA A 1 218 ? -0.740 19.552 15.344 1.00 87.19 218 ALA A CA 1
ATOM 1594 C C . ALA A 1 218 ? 0.448 18.654 15.730 1.00 87.19 218 ALA A C 1
ATOM 1596 O O . ALA A 1 218 ? 1.016 18.785 16.819 1.00 87.19 218 ALA A O 1
ATOM 1597 N N . ARG A 1 219 ? 0.885 17.780 14.814 1.00 85.00 219 ARG A N 1
ATOM 1598 C CA . ARG A 1 219 ? 2.062 16.925 15.010 1.00 85.00 219 ARG A CA 1
ATOM 1599 C C . ARG A 1 219 ? 3.331 17.751 15.224 1.00 85.00 219 ARG A C 1
ATOM 1601 O O . ARG A 1 219 ? 4.143 17.397 16.079 1.00 85.00 219 ARG A O 1
ATOM 1608 N N . ARG A 1 220 ? 3.533 18.826 14.457 1.00 87.88 220 ARG A N 1
ATOM 1609 C CA . ARG A 1 220 ? 4.708 19.700 14.587 1.00 87.88 220 ARG A CA 1
ATOM 1610 C C . ARG A 1 220 ? 4.734 20.393 15.946 1.00 87.88 220 ARG A C 1
ATOM 1612 O O . ARG A 1 220 ? 5.776 20.381 16.597 1.00 87.88 220 ARG A O 1
ATOM 1619 N N . THR A 1 221 ? 3.597 20.920 16.395 1.00 91.75 221 THR A N 1
ATOM 1620 C CA . THR A 1 221 ? 3.453 21.528 17.726 1.00 91.75 221 THR A CA 1
ATOM 1621 C C . THR A 1 221 ? 3.810 20.538 18.835 1.00 91.75 221 THR A C 1
ATOM 1623 O O . THR A 1 221 ? 4.609 20.854 19.714 1.00 91.75 221 THR A O 1
ATOM 1626 N N . GLU A 1 222 ? 3.302 19.306 18.760 1.00 90.69 222 GLU A N 1
ATOM 1627 C CA . GLU A 1 222 ? 3.596 18.251 19.736 1.00 90.69 222 GLU A CA 1
ATOM 1628 C C . GLU A 1 222 ? 5.080 17.841 19.741 1.00 90.69 222 GLU A C 1
ATOM 1630 O O . GLU A 1 222 ? 5.677 17.644 20.802 1.00 90.69 222 GLU A O 1
ATOM 1635 N N . LEU A 1 223 ? 5.713 17.731 18.568 1.00 89.38 223 LEU A N 1
ATOM 1636 C CA . LEU A 1 223 ? 7.144 17.426 18.473 1.00 89.38 223 LEU A CA 1
ATOM 1637 C C . LEU A 1 223 ? 8.008 18.529 19.088 1.00 89.38 223 LEU A C 1
ATOM 1639 O O . LEU A 1 223 ? 8.964 18.214 19.800 1.00 89.38 223 LEU A O 1
ATOM 1643 N N . MET A 1 224 ? 7.658 19.796 18.847 1.00 89.38 224 MET A N 1
ATOM 1644 C CA . MET A 1 224 ? 8.331 20.938 19.464 1.00 89.38 224 MET A CA 1
ATOM 1645 C C . MET A 1 224 ? 8.169 20.913 20.983 1.00 89.38 224 MET A C 1
ATOM 1647 O O . MET A 1 224 ? 9.169 21.019 21.689 1.00 89.38 224 MET A O 1
ATOM 1651 N N . ARG A 1 225 ? 6.951 20.677 21.493 1.00 93.50 225 ARG A N 1
ATOM 1652 C CA . ARG A 1 225 ? 6.685 20.538 22.935 1.00 93.50 225 ARG A CA 1
ATOM 1653 C C . ARG A 1 225 ? 7.594 19.486 23.573 1.00 93.50 225 ARG A C 1
ATOM 1655 O O . ARG A 1 225 ? 8.324 19.787 24.511 1.00 93.50 225 ARG A O 1
ATOM 1662 N N . ARG A 1 226 ? 7.630 18.274 23.009 1.00 92.38 226 ARG A N 1
ATOM 1663 C CA . ARG A 1 226 ? 8.489 17.188 23.513 1.00 92.38 226 ARG A CA 1
ATOM 1664 C C . ARG A 1 226 ? 9.977 17.501 23.412 1.00 92.38 226 ARG A C 1
ATOM 1666 O O . ARG A 1 226 ? 10.761 16.960 24.183 1.00 92.38 226 ARG A O 1
ATOM 1673 N N . TRP A 1 227 ? 10.393 18.259 22.398 1.00 90.56 227 TRP A N 1
ATOM 1674 C CA . TRP A 1 227 ? 11.785 18.678 22.271 1.00 90.56 227 TRP A CA 1
ATOM 1675 C C . TRP A 1 227 ? 12.168 19.616 23.415 1.00 90.56 227 TRP A C 1
ATOM 1677 O O . TRP A 1 227 ? 13.167 19.342 24.071 1.00 90.56 227 TRP A O 1
ATOM 1687 N N . TYR A 1 228 ? 11.336 20.619 23.715 1.00 92.06 228 TYR A N 1
ATOM 1688 C CA . TYR A 1 228 ? 11.540 21.514 24.858 1.00 92.06 228 TYR A CA 1
ATOM 1689 C C . TYR A 1 228 ? 11.570 20.762 26.194 1.00 92.06 228 TYR A C 1
ATOM 1691 O O . TYR A 1 228 ? 12.463 20.998 26.999 1.00 92.06 228 TYR A O 1
ATOM 1699 N N . GLU A 1 229 ? 10.658 19.810 26.407 1.00 93.56 229 GLU A N 1
ATOM 1700 C CA . GLU A 1 229 ? 10.593 19.016 27.648 1.00 93.56 229 GLU A CA 1
ATOM 1701 C C . GLU A 1 229 ? 11.832 18.149 27.897 1.00 93.56 229 GLU A C 1
ATOM 1703 O O . GLU A 1 229 ? 12.143 17.856 29.041 1.00 93.56 229 GLU A O 1
ATOM 1708 N N . ARG A 1 230 ? 12.558 17.738 26.849 1.00 90.81 230 ARG A N 1
ATOM 1709 C CA . ARG A 1 230 ? 13.800 16.952 26.993 1.00 90.81 230 ARG A CA 1
ATOM 1710 C C . ARG A 1 230 ? 15.040 17.796 27.290 1.00 90.81 230 ARG A C 1
ATOM 1712 O O . ARG A 1 230 ? 16.107 17.223 27.480 1.00 90.81 230 ARG A O 1
ATOM 1719 N N . GLN A 1 231 ? 14.939 19.120 27.203 1.00 87.44 231 GLN A N 1
ATOM 1720 C CA . GLN A 1 231 ? 16.048 20.039 27.481 1.00 87.44 231 GLN A CA 1
ATOM 1721 C C . GLN A 1 231 ? 16.034 20.555 28.931 1.00 87.44 231 GLN A C 1
ATOM 1723 O O . GLN A 1 231 ? 16.929 21.312 29.300 1.00 87.44 231 GLN A O 1
ATOM 1728 N N . GLN A 1 232 ? 15.022 20.178 29.720 1.00 78.50 232 GLN A N 1
ATOM 1729 C CA . GLN A 1 232 ? 14.903 20.451 31.155 1.00 78.50 232 GLN A CA 1
ATOM 1730 C C . GLN A 1 232 ? 15.301 19.210 31.952 1.00 78.50 232 GLN A C 1
ATOM 1732 O O . GLN A 1 232 ? 15.868 19.395 33.049 1.00 78.50 232 GLN A O 1
#

Secondary structure (DSSP, 8-state):
--------------------------------------------------------------TTPPPEEEEEEEEEE-PPPPPPGGGS-HHHHHHHTTS-STT-EEEEEGGG--HHHHHHHHHHH---EEEEEETTEEEEEE-BTTEEEEEHHHHHHHHTTTT-EEEEEEPPTTEEEEEPTTGGGGS-TT--EEEEEETTEEEEEESSHHHHHHHHHHHHHHHHHHHHHTT-

Solvent-accessible surface area (backbone atoms only — not comparable to full-atom values): 14128 Å² total; per-residue (Å²): 135,82,86,88,88,86,80,84,87,82,86,84,90,87,81,88,86,82,87,84,82,90,84,87,83,88,82,85,81,91,82,92,72,93,79,82,91,76,87,80,91,77,82,92,80,90,81,87,89,84,88,80,81,89,65,87,77,72,76,76,72,62,93,86,65,68,69,70,40,73,43,34,40,46,38,74,66,55,81,49,88,61,46,61,73,83,76,48,52,78,60,41,46,56,53,44,70,59,43,80,46,70,56,30,61,43,80,42,50,45,94,71,58,49,72,69,42,51,38,57,49,10,33,44,69,45,22,17,38,40,34,19,39,42,88,69,30,29,38,37,38,34,9,60,39,51,30,32,58,39,43,54,70,55,50,50,38,44,46,71,34,76,49,25,46,39,62,26,38,26,30,17,43,52,32,39,62,54,84,34,88,38,38,48,67,44,50,20,84,95,45,66,58,35,32,34,32,27,88,93,46,70,45,80,43,39,62,42,75,68,55,39,53,51,51,52,51,52,50,51,53,52,52,50,52,56,52,58,63,73,76,111